Protein AF-A0A7V3AB41-F1 (afdb_monomer)

Sequence (306 aa):
MLAFPGGFGHQGVAGRGGEPAGDWHGGWRRILFPGSFVGEPMRPSAFIVREALRPELAELPGRLCEAGFDVRLVPHLYHLPEESALWGMLAALEGPAVFLLPLHPRPIEALLRRHQAWRPGRVALDLRAWDQPESLVAELRSRMAVPSGHGSVSVLEGAAGLRWYPVVDEERCTHCGSCHQFCLFGVYELDERKRVRIAHPDRCKPGCPACSRICPQGALMFPLYAKDAAIAGAPGQYPKPDAAARKMFYARTGLTCPACGQAGKPGARPGAPVCGECGRPRVAAAGGRDELDALLDGLEHLQEGR

Structure (mmCIF, N/CA/C/O backbone):
data_AF-A0A7V3AB41-F1
#
_entry.id   AF-A0A7V3AB41-F1
#
loop_
_atom_site.group_PDB
_atom_site.id
_atom_site.type_symbol
_atom_site.label_atom_id
_atom_site.label_alt_id
_atom_site.label_comp_id
_atom_site.label_asym_id
_atom_site.label_entity_id
_atom_site.label_seq_id
_atom_site.pdbx_PDB_ins_code
_atom_site.Cartn_x
_atom_site.Cartn_y
_atom_site.Cartn_z
_atom_site.occupancy
_atom_site.B_iso_or_equiv
_atom_site.auth_seq_id
_atom_site.auth_comp_id
_atom_site.auth_asym_id
_atom_site.auth_atom_id
_atom_site.pdbx_PDB_model_num
ATOM 1 N N . MET A 1 1 ? 31.252 -52.116 11.483 1.00 36.25 1 MET A N 1
ATOM 2 C CA . MET A 1 1 ? 30.958 -53.388 12.181 1.00 36.25 1 MET A CA 1
ATOM 3 C C . MET A 1 1 ? 29.689 -53.141 12.987 1.00 36.25 1 MET A C 1
ATOM 5 O O . MET A 1 1 ? 29.752 -52.343 13.905 1.00 36.25 1 MET A O 1
ATOM 9 N N . LEU A 1 2 ? 28.490 -53.441 12.466 1.00 31.88 2 LEU A N 1
ATOM 10 C CA . LEU A 1 2 ? 27.837 -54.773 12.424 1.00 31.88 2 LEU A CA 1
ATOM 11 C C . LEU A 1 2 ? 27.742 -55.353 13.857 1.00 31.88 2 LEU A C 1
ATOM 13 O O . LEU A 1 2 ? 28.775 -55.457 14.498 1.00 31.88 2 LEU A O 1
ATOM 17 N N . ALA A 1 3 ? 26.595 -55.736 14.429 1.00 32.34 3 ALA A N 1
ATOM 18 C CA . ALA A 1 3 ? 25.377 -56.266 13.822 1.00 32.34 3 ALA A CA 1
ATOM 19 C C . ALA A 1 3 ? 24.166 -56.257 14.797 1.00 32.34 3 ALA A C 1
ATOM 21 O O . ALA A 1 3 ? 24.338 -56.332 16.011 1.00 32.34 3 ALA A O 1
ATOM 22 N N . PHE A 1 4 ? 22.955 -56.234 14.224 1.00 36.12 4 PHE A N 1
ATOM 23 C CA . PHE A 1 4 ? 21.726 -56.867 14.748 1.00 36.12 4 PHE A CA 1
ATOM 24 C C . PHE A 1 4 ? 21.849 -58.405 14.655 1.00 36.12 4 PHE A C 1
ATOM 26 O O . PHE A 1 4 ? 22.632 -58.882 13.829 1.00 36.12 4 PHE A O 1
ATOM 33 N N . PRO A 1 5 ? 21.110 -59.202 15.452 1.00 51.06 5 PRO A N 1
ATOM 34 C CA . PRO A 1 5 ? 19.774 -59.718 15.058 1.00 51.06 5 PRO A CA 1
ATOM 35 C C . PRO A 1 5 ? 18.827 -59.813 16.284 1.00 51.06 5 PRO A C 1
ATOM 37 O O . PRO A 1 5 ? 19.244 -59.515 17.392 1.00 51.06 5 PRO A O 1
ATOM 40 N N . GLY A 1 6 ? 17.540 -60.164 16.259 1.00 31.89 6 GLY A N 1
ATOM 41 C CA . GLY A 1 6 ? 16.633 -60.854 15.336 1.00 31.89 6 GLY A CA 1
ATOM 42 C C . GLY A 1 6 ? 15.455 -61.373 16.196 1.00 31.89 6 GLY A C 1
ATOM 43 O O . GLY A 1 6 ? 15.651 -61.651 17.375 1.00 31.89 6 GLY A O 1
ATOM 44 N N . GLY A 1 7 ? 14.233 -61.412 15.652 1.00 32.25 7 GLY A N 1
ATOM 45 C CA . GLY A 1 7 ? 12.980 -61.613 16.405 1.00 32.25 7 GLY A CA 1
ATOM 46 C C . GLY A 1 7 ? 12.392 -63.039 16.462 1.00 32.25 7 GLY A C 1
ATOM 47 O O . GLY A 1 7 ? 13.117 -64.020 16.339 1.00 32.25 7 GLY A O 1
ATOM 48 N N . PHE A 1 8 ? 11.047 -63.067 16.568 1.00 34.31 8 PHE A N 1
ATOM 49 C CA . PHE A 1 8 ? 10.063 -64.183 16.637 1.00 34.31 8 PHE A CA 1
ATOM 50 C C . PHE A 1 8 ? 9.827 -64.820 18.027 1.00 34.31 8 PHE A C 1
ATOM 52 O O . PHE A 1 8 ? 10.769 -65.061 18.760 1.00 34.31 8 PHE A O 1
ATOM 59 N N . GLY A 1 9 ? 8.603 -65.153 18.471 1.00 31.52 9 GLY A N 1
ATOM 60 C CA . GLY A 1 9 ? 7.264 -65.056 17.877 1.00 31.52 9 GLY A CA 1
ATOM 61 C C . GLY A 1 9 ? 6.156 -65.602 18.814 1.00 31.52 9 GLY A C 1
ATOM 62 O O . GLY A 1 9 ? 6.446 -66.255 19.808 1.00 31.52 9 GLY A O 1
ATOM 63 N N . HIS A 1 10 ? 4.904 -65.296 18.443 1.00 32.00 10 HIS A N 1
ATOM 64 C CA . HIS A 1 10 ? 3.610 -65.976 18.678 1.00 32.00 10 HIS A CA 1
ATOM 65 C C . HIS A 1 10 ? 3.220 -66.585 20.041 1.00 32.00 10 HIS A C 1
ATOM 67 O O . HIS A 1 10 ? 3.750 -67.618 20.426 1.00 32.00 10 HIS A O 1
ATOM 73 N N . GLN A 1 11 ? 2.081 -66.120 20.586 1.00 35.81 11 GLN A N 1
ATOM 74 C CA . GLN A 1 11 ? 0.956 -66.986 20.992 1.00 35.81 11 GLN A CA 1
ATOM 75 C C . GLN A 1 11 ? -0.383 -66.294 20.680 1.00 35.81 11 GLN A C 1
ATOM 77 O O . GLN A 1 11 ? -0.533 -65.094 20.898 1.00 35.81 11 GLN A O 1
ATOM 82 N N . GLY A 1 12 ? -1.324 -67.050 20.110 1.00 30.84 12 GLY A N 1
ATOM 83 C CA . GLY A 1 12 ? -2.668 -66.599 19.740 1.00 30.84 12 GLY A CA 1
ATOM 84 C C . GLY A 1 12 ? -3.753 -67.107 20.686 1.00 30.84 12 GLY A C 1
ATOM 85 O O . GLY A 1 12 ? -3.505 -68.010 21.477 1.00 30.84 12 GLY A O 1
ATOM 86 N N . VAL A 1 13 ? -4.969 -66.569 20.544 1.00 39.00 13 VAL A N 1
ATOM 87 C CA . VAL A 1 13 ? -6.212 -67.166 21.058 1.00 39.00 13 VAL A CA 1
ATOM 88 C C . VAL A 1 13 ? -7.361 -66.858 20.081 1.00 39.00 13 VAL A C 1
ATOM 90 O O . VAL A 1 13 ? -7.615 -65.704 19.747 1.00 39.00 13 VAL A O 1
ATOM 93 N N . ALA A 1 14 ? -8.015 -67.924 19.607 1.00 33.31 14 ALA A N 1
ATOM 94 C CA . ALA A 1 14 ? -9.287 -67.962 18.871 1.00 33.31 14 ALA A CA 1
ATOM 95 C C . ALA A 1 14 ? -10.459 -67.519 19.780 1.00 33.31 14 ALA A C 1
ATOM 97 O O . ALA A 1 14 ? -10.368 -67.660 20.990 1.00 33.31 14 ALA A O 1
ATOM 98 N N . GLY A 1 15 ? -11.624 -67.033 19.357 1.00 30.92 15 GLY A N 1
ATOM 99 C CA . GLY A 1 15 ? -12.401 -67.128 18.126 1.00 30.92 15 GLY A CA 1
ATOM 100 C C . GLY A 1 15 ? -13.886 -66.888 18.488 1.00 30.92 15 GLY A C 1
ATOM 101 O O . GLY A 1 15 ? -14.204 -66.682 19.661 1.00 30.92 15 GLY A O 1
ATOM 102 N N . ARG A 1 16 ? -14.773 -67.045 17.489 1.00 34.22 16 ARG A N 1
ATOM 103 C CA . ARG A 1 16 ? -16.251 -66.855 17.461 1.00 34.22 16 ARG A CA 1
ATOM 104 C C . ARG A 1 16 ? -16.664 -65.401 17.173 1.00 34.22 16 ARG A C 1
ATOM 106 O O . ARG A 1 16 ? -16.266 -64.506 17.895 1.00 34.22 16 ARG A O 1
ATOM 113 N N . GLY A 1 17 ? -17.461 -65.073 16.162 1.00 29.12 17 GLY A N 1
ATOM 114 C CA . GLY A 1 17 ? -18.267 -65.859 15.229 1.00 29.12 17 GLY A CA 1
ATOM 115 C C . GLY A 1 17 ? -19.542 -65.063 14.917 1.00 29.12 17 GLY A C 1
ATOM 116 O O . GLY A 1 17 ? -20.155 -64.548 15.846 1.00 29.12 17 GLY A O 1
ATOM 117 N N . GLY A 1 18 ? -19.934 -64.992 13.641 1.00 30.06 18 GLY A N 1
ATOM 118 C CA . GLY A 1 18 ? -21.289 -64.615 13.219 1.00 30.06 18 GLY A CA 1
ATOM 119 C C . GLY A 1 18 ? -21.407 -63.307 12.432 1.00 30.06 18 GLY A C 1
ATOM 120 O O . GLY A 1 18 ? -21.621 -62.252 13.016 1.00 30.06 18 GLY A O 1
ATOM 121 N N . GLU A 1 19 ? -21.374 -63.401 11.102 1.00 36.88 19 GLU A N 1
ATOM 122 C CA . GLU A 1 19 ? -22.267 -62.586 10.264 1.00 36.88 19 GLU A CA 1
ATOM 123 C C . GLU A 1 19 ? -23.684 -63.177 10.355 1.00 36.88 19 GLU A C 1
ATOM 125 O O . GLU A 1 19 ? -23.840 -64.392 10.528 1.00 36.88 19 GLU A O 1
ATOM 130 N N . PRO A 1 20 ? -24.725 -62.341 10.221 1.00 41.56 20 PRO A N 1
ATOM 131 C CA . PRO A 1 20 ? -25.451 -62.442 8.961 1.00 41.56 20 PRO A CA 1
ATOM 132 C C . PRO A 1 20 ? -25.875 -61.095 8.359 1.00 41.56 20 PRO A C 1
ATOM 134 O O . PRO A 1 20 ? -25.997 -60.069 9.024 1.00 41.56 20 PRO A O 1
ATOM 137 N N . ALA A 1 21 ? -26.116 -61.178 7.054 1.00 38.31 21 ALA A N 1
ATOM 138 C CA . ALA A 1 21 ? -26.700 -60.186 6.168 1.00 38.31 21 ALA A CA 1
ATOM 139 C C . ALA A 1 21 ? -28.038 -59.602 6.664 1.00 38.31 21 ALA A C 1
ATOM 141 O O . ALA A 1 21 ? -28.826 -60.298 7.302 1.00 38.31 21 ALA A O 1
ATOM 142 N N . GLY A 1 22 ? -28.336 -58.357 6.270 1.00 31.78 22 GLY A N 1
ATOM 143 C CA . GLY A 1 22 ? -29.679 -57.787 6.403 1.00 31.78 22 GLY A CA 1
ATOM 144 C C . GLY A 1 22 ? -29.780 -56.291 6.093 1.00 31.78 22 GLY A C 1
ATOM 145 O O . GLY A 1 22 ? -29.322 -55.463 6.868 1.00 31.78 22 GLY A O 1
ATOM 146 N N . ASP A 1 23 ? -30.425 -55.992 4.965 1.00 30.94 23 ASP A N 1
ATOM 147 C CA . ASP A 1 23 ? -31.298 -54.843 4.686 1.00 30.94 23 ASP A CA 1
ATOM 148 C C . ASP A 1 23 ? -30.803 -53.395 4.857 1.00 30.94 23 ASP A C 1
ATOM 150 O O . ASP A 1 23 ? -30.891 -52.752 5.903 1.00 30.94 23 ASP A O 1
ATOM 154 N N . TRP A 1 24 ? -30.467 -52.809 3.705 1.00 36.72 24 TRP A N 1
ATOM 155 C CA . TRP A 1 24 ? -30.382 -51.369 3.469 1.00 36.72 24 TRP A CA 1
ATOM 156 C C . TRP A 1 24 ? -31.769 -50.726 3.355 1.00 36.72 24 TRP A C 1
ATOM 158 O O . TRP A 1 24 ? -32.158 -50.275 2.283 1.00 36.72 24 TRP A O 1
ATOM 168 N N . HIS A 1 25 ? -32.507 -50.618 4.458 1.00 39.47 25 HIS A N 1
ATOM 169 C CA . HIS A 1 25 ? -33.645 -49.698 4.550 1.00 39.47 25 HIS A CA 1
ATOM 170 C C . HIS A 1 25 ? -33.784 -49.166 5.981 1.00 39.47 25 HIS A C 1
ATOM 172 O O . HIS A 1 25 ? -34.283 -49.847 6.869 1.00 39.47 25 HIS A O 1
ATOM 178 N N . GLY A 1 26 ? -33.360 -47.923 6.225 1.00 30.81 26 GLY A N 1
ATOM 179 C CA . GLY A 1 26 ? -33.481 -47.321 7.553 1.00 30.81 26 GLY A CA 1
ATOM 180 C C . GLY A 1 26 ? -33.192 -45.827 7.555 1.00 30.81 26 GLY A C 1
ATOM 181 O O . GLY A 1 26 ? -32.098 -45.398 7.213 1.00 30.81 26 GLY A O 1
ATOM 182 N N . GLY A 1 27 ? -34.207 -45.045 7.919 1.00 31.38 27 GLY A N 1
ATOM 183 C CA . GLY A 1 27 ? -34.257 -43.590 7.866 1.00 31.38 27 GLY A CA 1
ATOM 184 C C . GLY A 1 27 ? -33.059 -42.845 8.457 1.00 31.38 27 GLY A C 1
ATOM 185 O O . GLY A 1 27 ? -32.485 -43.220 9.478 1.00 31.38 27 GLY A O 1
ATOM 186 N N . TRP A 1 28 ? -32.773 -41.701 7.838 1.00 34.47 28 TRP A N 1
ATOM 187 C CA . TRP A 1 28 ? -31.910 -40.648 8.357 1.00 34.47 28 TRP A CA 1
ATOM 188 C C . TRP A 1 28 ? -32.469 -40.131 9.690 1.00 34.47 28 TRP A C 1
ATOM 190 O O . TRP A 1 28 ? -33.200 -39.141 9.746 1.00 34.47 28 TRP A O 1
ATOM 200 N N . ARG A 1 29 ? -32.146 -40.807 10.797 1.00 32.81 29 ARG A N 1
ATOM 201 C CA . ARG A 1 29 ? -32.290 -40.222 12.128 1.00 32.81 29 ARG A CA 1
ATOM 202 C C . ARG A 1 29 ? -31.271 -39.099 12.223 1.00 32.81 29 ARG A C 1
ATOM 204 O O . ARG A 1 29 ? -30.068 -39.322 12.301 1.00 32.81 29 ARG A O 1
ATOM 211 N N . ARG A 1 30 ? -31.797 -37.880 12.178 1.00 36.88 30 ARG A N 1
ATOM 212 C CA . ARG A 1 30 ? -31.112 -36.628 12.480 1.00 36.88 30 ARG A CA 1
ATOM 213 C C . ARG A 1 30 ? -30.439 -36.788 13.846 1.00 36.88 30 ARG A C 1
ATOM 215 O O . ARG A 1 30 ? -31.112 -36.752 14.873 1.00 36.88 30 ARG A O 1
ATOM 222 N N . ILE A 1 31 ? -29.129 -37.019 13.851 1.00 38.22 31 ILE A N 1
ATOM 223 C CA . ILE A 1 31 ? -28.317 -36.907 15.060 1.00 38.22 31 ILE A CA 1
ATOM 224 C C . ILE A 1 31 ? -28.324 -35.416 15.400 1.00 38.22 31 ILE A C 1
ATOM 226 O O . ILE A 1 31 ? -27.607 -34.616 14.803 1.00 38.22 31 ILE A O 1
ATOM 230 N N . LEU A 1 32 ? -29.236 -35.028 16.288 1.00 37.00 32 LEU A N 1
ATOM 231 C CA . LEU A 1 32 ? -29.221 -33.727 16.935 1.00 37.00 32 LEU A CA 1
ATOM 232 C C . LEU A 1 32 ? -28.020 -33.730 17.880 1.00 37.00 32 LEU A C 1
ATOM 234 O O . LEU A 1 32 ? -28.098 -34.266 18.981 1.00 37.00 32 LEU A O 1
ATOM 238 N N . PHE A 1 33 ? -26.901 -33.167 17.429 1.00 36.31 33 PHE A N 1
ATOM 239 C CA . PHE A 1 33 ? -25.843 -32.738 18.335 1.00 36.31 33 PHE A CA 1
ATOM 240 C C . PHE A 1 33 ? -26.402 -31.597 19.200 1.00 36.31 33 PHE A C 1
ATOM 242 O O . PHE A 1 33 ? -26.815 -30.574 18.644 1.00 36.31 33 PHE A O 1
ATOM 249 N N . PRO A 1 34 ? -26.460 -31.739 20.535 1.00 39.00 34 PRO A N 1
ATOM 250 C CA . PRO A 1 34 ? -26.809 -30.633 21.404 1.00 39.00 34 PRO A CA 1
ATOM 251 C C . PRO A 1 34 ? -25.580 -29.729 21.542 1.00 39.00 34 PRO A C 1
ATOM 253 O O . PRO A 1 34 ? -24.502 -30.188 21.910 1.00 39.00 34 PRO A O 1
ATOM 256 N N . GLY A 1 35 ? -25.752 -28.440 21.250 1.00 37.25 35 GLY A N 1
ATOM 257 C CA . GLY A 1 35 ? -24.758 -27.411 21.554 1.00 37.25 35 GLY A CA 1
ATOM 258 C C . GLY A 1 35 ? -23.928 -26.953 20.361 1.00 37.25 35 GLY A C 1
ATOM 259 O O . GLY A 1 35 ? -22.711 -27.116 20.339 1.00 37.25 35 GLY A O 1
ATOM 260 N N . SER A 1 36 ? -24.557 -26.275 19.402 1.00 37.94 36 SER A N 1
ATOM 261 C CA . SER A 1 36 ? -23.862 -25.248 18.626 1.00 37.94 36 SER A CA 1
ATOM 262 C C . SER A 1 36 ? -23.481 -24.123 19.594 1.00 37.94 36 SER A C 1
ATOM 264 O O . SER A 1 36 ? -24.246 -23.187 19.818 1.00 37.94 36 SER A O 1
ATOM 266 N N . PHE A 1 37 ? -22.304 -24.235 20.211 1.00 39.34 37 PHE A N 1
ATOM 267 C CA . PHE A 1 37 ? -21.611 -23.096 20.802 1.00 39.34 37 PHE A CA 1
ATOM 268 C C . PHE A 1 37 ? -21.263 -22.165 19.637 1.00 39.34 37 PHE A C 1
ATOM 270 O O . PHE A 1 37 ? -20.206 -22.273 19.017 1.00 39.34 37 PHE A O 1
ATOM 277 N N . VAL A 1 38 ? -22.198 -21.293 19.264 1.00 53.62 38 VAL A N 1
ATOM 278 C CA . VAL A 1 38 ? -21.875 -2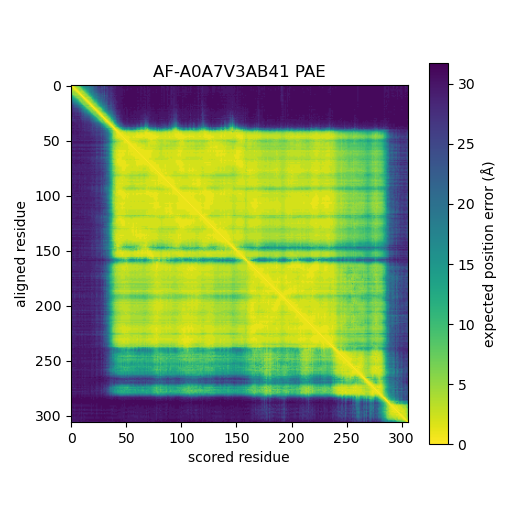0.132 18.440 1.00 53.62 38 VAL A CA 1
ATOM 279 C C . VAL A 1 38 ? -21.118 -19.209 19.386 1.00 53.62 38 VAL A C 1
ATOM 281 O O . VAL A 1 38 ? -21.724 -18.410 20.093 1.00 53.62 38 VAL A O 1
ATOM 284 N N . GLY A 1 39 ? -19.807 -19.431 19.520 1.00 59.31 39 GLY A N 1
ATOM 285 C CA . GLY A 1 39 ? -18.949 -18.533 20.285 1.00 59.31 39 GLY A CA 1
ATOM 286 C C . GLY A 1 39 ? -19.151 -17.112 19.768 1.00 59.31 39 GLY A C 1
ATOM 287 O O . GLY A 1 39 ? -19.266 -16.919 18.554 1.00 59.31 39 GLY A O 1
ATOM 288 N N . GLU A 1 40 ? -19.263 -16.137 20.673 1.00 63.69 40 GLU A N 1
ATOM 289 C CA . GLU A 1 40 ? -19.394 -14.739 20.267 1.00 63.69 40 GLU A CA 1
ATOM 290 C C . GLU A 1 40 ? -18.260 -14.373 19.298 1.00 63.69 40 GLU A C 1
ATOM 292 O O . GLU A 1 40 ? -17.114 -14.796 19.501 1.00 63.69 40 GLU A O 1
ATOM 297 N N . PRO A 1 41 ? -18.560 -13.625 18.220 1.00 75.38 41 PRO A N 1
ATOM 298 C CA . PRO A 1 41 ? -17.537 -13.223 17.274 1.00 75.38 41 PRO A CA 1
ATOM 299 C C . PRO A 1 41 ? -16.460 -12.429 18.011 1.00 75.38 41 PRO A C 1
ATOM 301 O O . PRO A 1 41 ? -16.753 -11.543 18.814 1.00 75.38 41 PRO A O 1
ATOM 304 N N . MET A 1 42 ? -15.204 -12.761 17.728 1.00 86.44 42 MET A N 1
ATOM 305 C CA . MET A 1 42 ? -14.060 -12.082 18.319 1.00 86.44 42 MET A CA 1
ATOM 306 C C . MET A 1 42 ? -14.142 -10.573 18.060 1.00 86.44 42 MET A C 1
ATOM 308 O O . MET A 1 42 ? -14.445 -10.141 16.945 1.00 86.44 42 MET A O 1
ATOM 312 N N . ARG A 1 43 ? -13.860 -9.775 19.095 1.00 91.94 43 ARG A N 1
ATOM 313 C CA . ARG A 1 43 ? -13.953 -8.316 19.024 1.00 91.94 43 ARG A CA 1
ATOM 314 C C . ARG A 1 43 ? -13.003 -7.762 17.947 1.00 91.94 43 ARG A C 1
ATOM 316 O O . ARG A 1 43 ? -11.807 -8.062 17.991 1.00 91.94 43 ARG A O 1
ATOM 323 N N . PRO A 1 44 ? -13.495 -6.965 16.982 1.00 95.50 44 PRO A N 1
ATOM 324 C CA . PRO A 1 44 ? -12.653 -6.410 15.936 1.00 95.50 44 PRO A CA 1
ATOM 325 C C . PRO A 1 44 ? -11.758 -5.292 16.474 1.00 95.50 44 PRO A C 1
ATOM 327 O O . PRO A 1 44 ? -12.165 -4.474 17.301 1.00 95.50 44 PRO A O 1
ATOM 330 N N . SER A 1 45 ? -10.536 -5.224 15.953 1.00 97.00 45 SER A N 1
ATOM 331 C CA . SER A 1 45 ? -9.580 -4.161 16.278 1.00 97.00 45 SER A CA 1
ATOM 332 C C . SER A 1 45 ? -9.624 -3.037 15.243 1.00 97.00 45 SER A C 1
ATOM 334 O O . SER A 1 45 ? -9.563 -3.308 14.047 1.00 97.00 45 SER A O 1
ATOM 336 N N . ALA A 1 46 ? -9.677 -1.776 15.673 1.00 97.88 46 ALA A N 1
ATOM 337 C CA . ALA A 1 46 ? -9.644 -0.617 14.782 1.00 97.88 46 ALA A CA 1
ATOM 338 C C . ALA A 1 46 ? -8.354 0.187 14.957 1.00 97.88 46 ALA A C 1
ATOM 340 O O . ALA A 1 46 ? -8.113 0.756 16.015 1.00 97.88 46 ALA A O 1
ATOM 341 N N . PHE A 1 47 ? -7.532 0.261 13.914 1.00 98.31 47 PHE A N 1
ATOM 342 C CA . PHE A 1 47 ? -6.290 1.030 13.901 1.00 98.31 47 PHE A CA 1
ATOM 343 C C . PHE A 1 47 ? -6.515 2.353 13.183 1.00 98.31 47 PHE A C 1
ATOM 345 O O . PHE A 1 47 ? -6.813 2.357 11.990 1.00 98.31 47 PHE A O 1
ATOM 352 N N . ILE A 1 48 ? -6.361 3.465 13.897 1.00 98.25 48 ILE A N 1
ATOM 353 C CA . ILE A 1 48 ? -6.594 4.813 13.368 1.00 98.25 48 ILE A CA 1
ATOM 354 C C . ILE A 1 48 ? -5.294 5.593 13.432 1.00 98.25 48 ILE A C 1
ATOM 356 O O . ILE A 1 48 ? -4.695 5.696 14.501 1.00 98.25 48 ILE A O 1
ATOM 360 N N . VAL A 1 49 ? -4.865 6.171 12.309 1.00 96.50 49 VAL A N 1
ATOM 361 C CA . VAL A 1 49 ? -3.714 7.081 12.322 1.00 96.50 49 VAL A CA 1
ATOM 362 C C . VAL A 1 49 ? -4.079 8.339 13.100 1.00 96.50 49 VAL A C 1
ATOM 364 O O . VAL A 1 49 ? -4.900 9.135 12.642 1.00 96.50 49 VAL A O 1
ATOM 367 N N . ARG A 1 50 ? -3.463 8.516 14.271 1.00 93.88 50 ARG A N 1
ATOM 368 C CA . ARG A 1 50 ? -3.777 9.596 15.216 1.00 93.88 50 ARG A CA 1
ATOM 369 C C . ARG A 1 50 ? -3.646 10.966 14.562 1.00 93.88 50 ARG A C 1
ATOM 371 O O . ARG A 1 50 ? -4.538 11.796 14.686 1.00 93.88 50 ARG A O 1
ATOM 378 N N . GLU A 1 51 ? -2.564 11.178 13.820 1.00 90.88 51 GLU A N 1
ATOM 379 C CA . GLU A 1 51 ? -2.249 12.460 13.183 1.00 90.88 51 GLU A CA 1
ATOM 380 C C . GLU A 1 51 ? -3.161 12.772 11.981 1.00 90.88 51 GLU A C 1
ATOM 382 O O . GLU A 1 51 ? -3.131 13.880 11.452 1.00 90.88 51 GLU A O 1
ATOM 387 N N . ALA A 1 52 ? -3.966 11.801 11.536 1.00 90.94 52 ALA A N 1
ATOM 388 C CA . ALA A 1 52 ? -4.896 11.943 10.420 1.00 90.94 52 ALA A CA 1
ATOM 389 C C . ALA A 1 52 ? -6.341 12.243 10.858 1.00 90.94 52 ALA A C 1
ATOM 391 O O . ALA A 1 52 ? -7.201 12.453 9.998 1.00 90.94 52 ALA A O 1
ATOM 392 N N . LEU A 1 53 ? -6.625 12.253 12.167 1.00 94.56 53 LEU A N 1
ATOM 393 C CA . LEU A 1 53 ? -7.941 12.599 12.702 1.00 94.56 53 LEU A CA 1
ATOM 394 C C . LEU A 1 53 ? -8.196 14.102 12.554 1.00 94.56 53 LEU A C 1
ATOM 396 O O . LEU A 1 53 ? -7.668 14.926 13.299 1.00 94.56 53 LEU A O 1
ATOM 400 N N . ARG A 1 54 ? -9.019 14.448 11.563 1.00 95.75 54 ARG A N 1
ATOM 401 C CA . ARG A 1 54 ? -9.514 15.812 11.346 1.00 95.75 54 ARG A CA 1
ATOM 402 C C . ARG A 1 54 ? -10.585 16.175 12.388 1.00 95.75 54 ARG A C 1
ATOM 404 O O . ARG A 1 54 ? -11.186 15.254 12.947 1.00 95.75 54 ARG A O 1
ATOM 411 N N . PRO A 1 55 ? -10.866 17.470 12.634 1.00 96.44 55 PRO A N 1
ATOM 412 C CA . PRO A 1 55 ? -11.861 17.898 13.622 1.00 96.44 55 PRO A CA 1
ATOM 413 C C . PRO A 1 55 ? -13.233 17.234 13.457 1.00 96.44 55 PRO A C 1
ATOM 415 O O . PRO A 1 55 ? -13.860 16.875 14.448 1.00 96.44 55 PRO A O 1
ATOM 418 N N . GLU A 1 56 ? -13.664 16.996 12.217 1.00 96.06 56 GLU A N 1
ATOM 419 C CA . GLU A 1 56 ? -14.958 16.376 11.905 1.00 96.06 56 GLU A CA 1
ATOM 420 C C . GLU A 1 56 ? -15.026 14.902 12.342 1.00 96.06 56 GLU A C 1
ATOM 422 O O . GLU A 1 56 ? -16.102 14.363 12.575 1.00 96.06 56 GLU A O 1
ATOM 427 N N . LEU A 1 57 ? -13.872 14.246 12.500 1.00 96.50 57 LEU A N 1
ATOM 428 C CA . LEU A 1 57 ? -13.754 12.856 12.939 1.00 96.50 57 LEU A CA 1
ATOM 429 C C . LEU A 1 57 ? -13.221 12.723 14.373 1.00 96.50 57 LEU A C 1
ATOM 431 O O . LEU A 1 57 ? -12.852 11.622 14.779 1.00 96.50 57 LEU A O 1
ATOM 435 N N . ALA A 1 58 ? -13.180 13.804 15.160 1.00 95.44 58 ALA A N 1
ATOM 436 C CA . ALA A 1 58 ? -12.614 13.783 16.512 1.00 95.44 58 ALA A CA 1
ATOM 437 C C . ALA A 1 58 ? -13.297 12.755 17.440 1.00 95.44 58 ALA A C 1
ATOM 439 O O . ALA A 1 58 ? -12.628 12.122 18.256 1.00 95.44 58 ALA A O 1
ATOM 440 N N . GLU A 1 59 ? -14.606 12.537 17.278 1.00 96.88 59 GLU A N 1
ATOM 441 C CA . GLU A 1 59 ? -15.379 11.566 18.068 1.00 96.88 59 GLU A CA 1
ATOM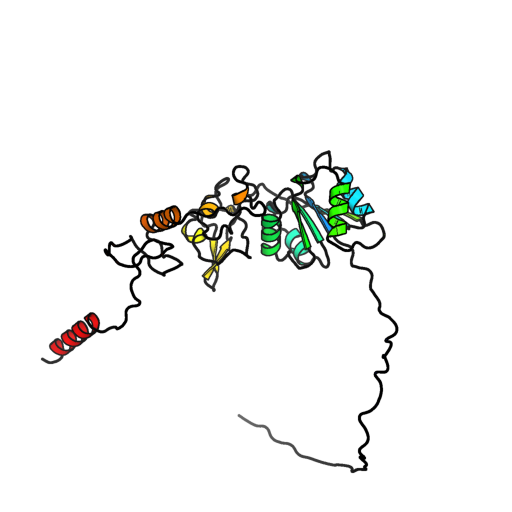 442 C C . GLU A 1 59 ? -15.258 10.117 17.567 1.00 96.88 59 GLU A C 1
ATOM 444 O O . GLU A 1 59 ? -15.686 9.189 18.256 1.00 96.88 59 GLU A O 1
ATOM 449 N N . LEU A 1 60 ? -14.659 9.884 16.392 1.00 97.94 60 LEU A N 1
ATOM 450 C CA . LEU A 1 60 ? -14.603 8.565 15.756 1.00 97.94 60 LEU A CA 1
ATOM 451 C C . LEU A 1 60 ? -14.042 7.452 16.666 1.00 97.94 60 LEU A C 1
ATOM 453 O O . LEU A 1 60 ? -14.647 6.377 16.697 1.00 97.94 60 LEU A O 1
ATOM 457 N N . PRO A 1 61 ? -12.948 7.653 17.434 1.00 98.06 61 PRO A N 1
ATOM 458 C CA . PRO A 1 61 ? -12.458 6.628 18.356 1.00 98.06 61 PRO A CA 1
ATOM 459 C C . PRO A 1 61 ? -13.495 6.241 19.420 1.00 98.06 61 PRO A C 1
ATOM 461 O O . PRO A 1 61 ? -13.663 5.059 19.713 1.00 98.06 61 PRO A O 1
ATOM 464 N N . GLY A 1 62 ? -14.221 7.223 19.963 1.00 97.50 62 GLY A N 1
ATOM 465 C CA . GLY A 1 62 ? -15.290 6.993 20.936 1.00 97.50 62 GLY A CA 1
ATOM 466 C C . GLY A 1 62 ? -16.460 6.235 20.315 1.00 97.50 62 GLY A C 1
ATOM 467 O O . GLY A 1 62 ? -16.869 5.202 20.840 1.00 97.50 62 GLY A O 1
ATOM 468 N N . ARG A 1 63 ? -16.919 6.667 19.135 1.00 97.19 63 ARG A N 1
ATOM 469 C CA . ARG A 1 63 ? -18.018 6.015 18.403 1.00 97.19 63 ARG A CA 1
ATOM 470 C C . ARG A 1 63 ? -17.706 4.570 18.027 1.00 97.19 63 ARG A C 1
ATOM 472 O O . ARG A 1 63 ? -18.579 3.712 18.116 1.00 97.19 63 ARG A O 1
ATOM 479 N N . LEU A 1 64 ? -16.469 4.271 17.632 1.00 97.12 64 LEU A N 1
ATOM 480 C CA . LEU A 1 64 ? -16.042 2.897 17.359 1.00 97.12 64 LEU A CA 1
ATOM 481 C C . LEU A 1 64 ? -15.956 2.059 18.639 1.00 97.12 64 LEU A C 1
ATOM 483 O O . LEU A 1 64 ? -16.381 0.906 18.635 1.00 97.12 64 LEU A O 1
ATOM 487 N N . CYS A 1 65 ? -15.473 2.632 19.740 1.00 97.00 65 CYS A N 1
ATOM 488 C CA . CYS A 1 65 ? -15.466 1.967 21.042 1.00 97.00 65 CYS A CA 1
ATOM 489 C C . CYS A 1 65 ? -16.891 1.611 21.506 1.00 97.00 65 CYS A C 1
ATOM 491 O O . CYS A 1 65 ? -17.159 0.450 21.821 1.00 97.00 65 CYS A O 1
ATOM 493 N N . GLU A 1 66 ? -17.824 2.569 21.454 1.00 96.12 66 GLU A N 1
ATOM 494 C CA . GLU A 1 66 ? -19.262 2.366 21.702 1.00 96.12 66 GLU A CA 1
ATOM 495 C C . GLU A 1 66 ? -19.866 1.328 20.758 1.00 96.12 66 GLU A C 1
ATOM 497 O O . GLU A 1 66 ? -20.730 0.538 21.142 1.00 96.12 66 GLU A O 1
ATOM 502 N N . ALA A 1 67 ? -19.383 1.295 19.516 1.00 94.81 67 ALA A N 1
ATOM 503 C CA . ALA A 1 67 ? -19.823 0.326 18.534 1.00 94.81 67 ALA A CA 1
ATOM 504 C C . ALA A 1 67 ? -19.270 -1.085 18.751 1.00 94.81 67 ALA A C 1
ATOM 506 O O . ALA A 1 67 ? -19.757 -1.992 18.075 1.00 94.81 67 ALA A O 1
ATOM 507 N N . GLY A 1 68 ? -18.316 -1.258 19.671 1.00 95.44 68 GLY A N 1
ATOM 508 C CA . GLY A 1 68 ? -17.751 -2.537 20.081 1.00 95.44 68 GLY A CA 1
ATOM 509 C C . GLY A 1 68 ? -16.356 -2.842 19.539 1.00 95.44 68 GLY A C 1
ATOM 510 O O . GLY A 1 68 ? -15.940 -3.995 19.607 1.00 95.44 68 GLY A O 1
ATOM 511 N N . PHE A 1 69 ? -15.610 -1.862 19.031 1.00 96.75 69 PHE A N 1
ATOM 512 C CA . PHE A 1 69 ? -14.245 -2.057 18.526 1.00 96.75 69 PHE A CA 1
ATOM 513 C C . PHE A 1 69 ? -13.180 -1.801 19.595 1.00 96.75 69 PHE A C 1
ATOM 515 O O . PHE A 1 69 ? -13.281 -0.844 20.360 1.00 96.75 69 PHE A O 1
ATOM 522 N N . ASP A 1 70 ? -12.100 -2.583 19.571 1.00 97.12 70 ASP A N 1
ATOM 523 C CA . ASP A 1 70 ? -10.863 -2.232 20.278 1.00 97.12 70 ASP A CA 1
ATOM 524 C C . ASP A 1 70 ? -10.038 -1.262 19.433 1.00 97.12 70 ASP A C 1
ATOM 526 O O . ASP A 1 70 ? -9.332 -1.649 18.493 1.00 97.12 70 ASP A O 1
ATOM 530 N N . VAL A 1 71 ? -10.147 0.020 19.763 1.00 98.12 71 VAL A N 1
ATOM 531 C CA . VAL A 1 71 ? -9.530 1.126 19.041 1.00 98.12 71 VAL A CA 1
ATOM 532 C C . VAL A 1 71 ? -8.092 1.342 19.503 1.00 98.12 71 VAL A C 1
ATOM 534 O O . VAL A 1 71 ? -7.783 1.464 20.690 1.00 98.12 71 VAL A O 1
ATOM 537 N N . ARG A 1 72 ? -7.191 1.425 18.530 1.00 98.12 72 ARG A N 1
ATOM 538 C CA . ARG A 1 72 ? -5.767 1.694 18.694 1.00 98.12 72 ARG A CA 1
ATOM 539 C C . ARG A 1 72 ? -5.410 2.903 17.845 1.00 98.12 72 ARG A C 1
ATOM 541 O O . ARG A 1 72 ? -5.414 2.834 16.616 1.00 98.12 72 ARG A O 1
ATOM 548 N N . LEU A 1 73 ? -5.107 4.012 18.505 1.00 97.94 73 LEU A N 1
ATOM 549 C CA . LEU A 1 73 ? -4.528 5.177 17.853 1.00 97.94 73 LEU A CA 1
ATOM 550 C C . LEU A 1 73 ? -3.054 4.879 17.586 1.00 97.94 73 LEU A C 1
ATOM 552 O O . LEU A 1 73 ? -2.305 4.602 18.519 1.00 97.94 73 LEU A O 1
ATOM 556 N N . VAL A 1 74 ? -2.657 4.889 16.319 1.00 96.81 74 VAL A N 1
ATOM 557 C CA . VAL A 1 74 ? -1.311 4.519 15.867 1.00 96.81 74 VAL A CA 1
ATOM 558 C C . VAL A 1 74 ? -0.630 5.689 15.164 1.00 96.81 74 VAL A C 1
ATOM 560 O O . VAL A 1 74 ? -1.325 6.539 14.601 1.00 96.81 74 VAL A O 1
ATOM 563 N N . PRO A 1 75 ? 0.713 5.727 15.123 1.00 95.56 75 PRO A N 1
ATOM 564 C CA . PRO A 1 75 ? 1.423 6.583 14.187 1.00 95.56 75 PRO A CA 1
ATOM 565 C C . PRO A 1 75 ? 1.096 6.189 12.743 1.00 95.56 75 PRO A C 1
ATOM 567 O O . PRO A 1 75 ? 0.629 5.084 12.447 1.00 95.56 75 PRO A O 1
ATOM 570 N N . HIS A 1 76 ? 1.409 7.078 11.807 1.00 95.19 76 HIS A N 1
ATOM 571 C CA . HIS A 1 76 ? 1.230 6.808 10.386 1.00 95.19 76 HIS A CA 1
ATOM 572 C C . HIS A 1 76 ? 2.055 5.590 9.921 1.00 95.19 76 HIS A C 1
ATOM 574 O O . HIS A 1 76 ? 3.267 5.688 9.729 1.00 95.19 76 HIS A O 1
ATOM 580 N N . LEU A 1 77 ? 1.402 4.447 9.664 1.00 95.56 77 LEU A N 1
ATOM 581 C CA . LEU A 1 77 ? 2.097 3.169 9.428 1.00 95.56 77 LEU A CA 1
ATOM 582 C C . LEU A 1 77 ? 3.087 3.206 8.254 1.00 95.56 77 LEU A C 1
ATOM 584 O O . LEU A 1 77 ? 4.158 2.621 8.336 1.00 95.56 77 LEU A O 1
ATOM 588 N N . TYR A 1 78 ? 2.788 3.937 7.175 1.00 95.94 78 TYR A N 1
ATOM 589 C CA . TYR A 1 78 ? 3.716 4.077 6.037 1.00 95.94 78 TYR A CA 1
ATOM 590 C C . TYR A 1 78 ? 5.054 4.731 6.426 1.00 95.94 78 TYR A C 1
ATOM 592 O O . TYR A 1 78 ? 6.057 4.539 5.748 1.00 95.94 78 TYR A O 1
ATOM 600 N N . HIS A 1 79 ? 5.098 5.486 7.520 1.00 95.25 79 HIS A N 1
ATOM 601 C CA . HIS A 1 79 ? 6.293 6.168 8.008 1.00 95.25 79 HIS A CA 1
ATOM 602 C C . HIS A 1 79 ? 7.062 5.374 9.068 1.00 95.25 79 HIS A C 1
ATOM 604 O O . HIS A 1 79 ? 8.153 5.787 9.462 1.00 95.25 79 HIS A O 1
ATOM 610 N N . LEU A 1 80 ? 6.542 4.223 9.503 1.00 94.19 80 LEU A N 1
ATOM 611 C CA . LEU A 1 80 ? 7.245 3.365 10.450 1.00 94.19 80 LEU A CA 1
ATOM 612 C C . LEU A 1 80 ? 8.497 2.756 9.812 1.00 94.19 80 LEU A C 1
ATOM 614 O O . LEU A 1 80 ? 8.413 2.323 8.662 1.00 94.19 80 LEU A O 1
ATOM 618 N N . PRO A 1 81 ? 9.635 2.689 10.526 1.00 92.56 81 PRO A N 1
ATOM 619 C CA . PRO A 1 81 ? 10.815 1.956 10.070 1.00 92.56 81 PRO A CA 1
ATOM 620 C C . PRO A 1 81 ? 10.526 0.451 9.968 1.00 92.56 81 PRO A C 1
ATOM 622 O O . PRO A 1 81 ? 9.589 -0.051 10.594 1.00 92.56 81 PRO A O 1
ATOM 625 N N . GLU A 1 82 ? 11.323 -0.271 9.179 1.00 90.69 82 GLU A N 1
ATOM 626 C CA . GLU A 1 82 ? 11.154 -1.720 8.962 1.00 90.69 82 GLU A CA 1
ATOM 627 C C . GLU A 1 82 ? 11.321 -2.510 10.275 1.00 90.69 82 GLU A C 1
ATOM 629 O O . GLU A 1 82 ? 10.642 -3.508 10.498 1.00 90.69 82 GLU A O 1
ATOM 634 N N . GLU A 1 83 ? 12.155 -2.008 11.186 1.00 91.00 83 GLU A N 1
ATOM 635 C CA . GLU A 1 83 ? 12.496 -2.611 12.478 1.00 91.00 83 GLU A CA 1
ATOM 636 C C . GLU A 1 83 ? 11.502 -2.253 13.596 1.00 91.00 83 GLU A C 1
ATOM 638 O O . GLU A 1 83 ? 11.697 -2.628 14.754 1.00 91.00 83 GLU A O 1
ATOM 643 N N . SER A 1 84 ? 10.440 -1.498 13.290 1.00 93.00 84 SER A N 1
ATOM 644 C CA . SER A 1 84 ? 9.456 -1.096 14.296 1.00 93.00 84 SER A CA 1
ATOM 645 C C . SER A 1 84 ? 8.786 -2.313 14.943 1.00 93.00 84 SER A C 1
ATOM 647 O O . SER A 1 84 ? 8.184 -3.144 14.261 1.00 93.00 84 SER A O 1
ATOM 649 N N . ALA A 1 85 ? 8.784 -2.366 16.280 1.00 93.88 85 ALA A N 1
ATOM 650 C CA . ALA A 1 85 ? 8.082 -3.399 17.047 1.00 93.88 85 ALA A CA 1
ATOM 651 C C . ALA A 1 85 ? 6.565 -3.441 16.762 1.00 93.88 85 ALA A C 1
ATOM 653 O O . ALA A 1 85 ? 5.933 -4.488 16.927 1.00 93.88 85 ALA A O 1
ATOM 654 N N . LEU A 1 86 ? 5.984 -2.333 16.281 1.00 94.75 86 LEU A N 1
ATOM 655 C CA . LEU A 1 86 ? 4.582 -2.287 15.864 1.00 94.75 86 LEU A CA 1
ATOM 656 C C . LEU A 1 86 ? 4.290 -3.267 14.725 1.00 94.75 86 LEU A C 1
ATOM 658 O O . LEU A 1 86 ? 3.216 -3.862 14.713 1.00 94.75 86 LEU A O 1
ATOM 662 N N . TRP A 1 87 ? 5.236 -3.515 13.812 1.00 95.62 87 TRP A N 1
ATOM 663 C CA . TRP A 1 87 ? 5.032 -4.505 12.753 1.00 95.62 87 TRP A CA 1
ATOM 664 C C . TRP A 1 87 ? 4.877 -5.919 13.306 1.00 95.62 87 TRP A C 1
ATOM 666 O O . TRP A 1 87 ? 3.967 -6.633 12.889 1.00 95.62 87 TRP A O 1
ATOM 676 N N . GLY A 1 88 ? 5.691 -6.293 14.298 1.00 95.56 88 GLY A N 1
ATOM 677 C CA . GLY A 1 88 ? 5.568 -7.581 14.986 1.00 95.56 88 GLY A CA 1
ATOM 678 C C . GLY A 1 88 ? 4.214 -7.740 15.681 1.00 95.56 88 GLY A C 1
ATOM 679 O O . GLY A 1 88 ? 3.559 -8.771 15.531 1.00 95.56 88 GLY A O 1
ATOM 680 N N . MET A 1 89 ? 3.743 -6.691 16.362 1.00 94.94 89 MET A N 1
ATOM 681 C CA . MET A 1 89 ? 2.416 -6.674 16.987 1.00 94.94 89 MET A CA 1
ATOM 682 C C . MET A 1 89 ? 1.288 -6.840 15.955 1.00 94.94 89 MET A C 1
ATOM 684 O O . MET A 1 89 ? 0.392 -7.661 16.141 1.00 94.94 89 MET A O 1
ATOM 688 N N . LEU A 1 90 ? 1.328 -6.089 14.850 1.00 96.19 90 LEU A N 1
ATOM 689 C CA . LEU A 1 90 ? 0.303 -6.145 13.800 1.00 96.19 90 LEU A CA 1
ATOM 690 C C . LEU A 1 90 ? 0.285 -7.492 13.055 1.00 96.19 90 LEU A C 1
ATOM 692 O O . LEU A 1 90 ? -0.786 -7.960 12.641 1.00 96.19 90 LEU A O 1
ATOM 696 N N . ALA A 1 91 ? 1.453 -8.116 12.886 1.00 96.50 91 ALA A N 1
ATOM 697 C CA . ALA A 1 91 ? 1.597 -9.443 12.291 1.00 96.50 91 ALA A CA 1
ATOM 698 C C . ALA A 1 91 ? 1.058 -10.555 13.207 1.00 96.50 91 ALA A C 1
ATOM 700 O O . ALA A 1 91 ? 0.455 -11.512 12.710 1.00 96.50 91 ALA A O 1
ATOM 701 N N . ALA A 1 92 ? 1.234 -10.403 14.525 1.00 95.50 92 ALA A N 1
ATOM 702 C CA . ALA A 1 92 ? 0.743 -11.322 15.552 1.00 95.50 92 ALA A CA 1
ATOM 703 C C . ALA A 1 92 ? -0.742 -11.126 15.906 1.00 95.50 92 ALA A C 1
ATOM 705 O O . ALA A 1 92 ? -1.325 -11.988 16.553 1.00 95.50 92 ALA A O 1
ATOM 706 N N . LEU A 1 93 ? -1.359 -10.015 15.487 1.00 94.06 93 LEU A N 1
ATOM 707 C CA . LEU A 1 93 ? -2.766 -9.734 15.764 1.00 94.06 93 LEU A CA 1
ATOM 708 C C . LEU A 1 93 ? -3.680 -10.856 15.245 1.00 94.06 93 LEU A C 1
ATOM 710 O O . LEU A 1 93 ? -3.656 -11.205 14.060 1.00 94.06 93 LEU A O 1
ATOM 714 N N . GLU A 1 94 ? -4.543 -11.361 16.115 1.00 90.81 94 GLU A N 1
ATOM 715 C CA . GLU A 1 94 ? -5.581 -12.324 15.759 1.00 90.81 94 GLU A CA 1
ATOM 716 C C . GLU A 1 94 ? -6.916 -11.623 15.473 1.00 90.81 94 GLU A C 1
ATOM 718 O O . GLU A 1 94 ? -7.148 -10.490 15.896 1.00 90.81 94 GLU A O 1
ATOM 723 N N . GLY A 1 95 ? -7.799 -12.306 14.745 1.00 90.75 95 GLY A N 1
ATOM 724 C CA . GLY A 1 95 ? -9.163 -11.851 14.482 1.00 90.75 95 GLY A CA 1
ATOM 725 C C . GLY A 1 95 ? -9.323 -10.712 13.464 1.00 90.75 95 GLY A C 1
ATOM 726 O O . GLY A 1 95 ? -8.373 -10.337 12.762 1.00 90.75 95 GLY A O 1
ATOM 727 N N . PRO A 1 96 ? -10.563 -10.200 13.328 1.00 95.06 96 PRO A N 1
ATOM 728 C CA . PRO A 1 96 ? -10.898 -9.146 12.380 1.00 95.06 96 PRO A CA 1
ATOM 729 C C . PRO A 1 96 ? -10.255 -7.812 12.764 1.00 95.06 96 PRO A C 1
ATOM 731 O O . PRO A 1 96 ? -10.156 -7.457 13.941 1.00 95.06 96 PRO A O 1
ATOM 734 N N . ALA A 1 97 ? -9.850 -7.038 11.760 1.00 97.31 97 ALA A N 1
ATOM 735 C CA . ALA A 1 97 ? -9.273 -5.722 11.994 1.00 97.31 97 ALA A CA 1
ATOM 736 C C . ALA A 1 97 ? -9.613 -4.734 10.882 1.00 97.31 97 ALA A C 1
ATOM 738 O O . ALA A 1 97 ? -9.688 -5.104 9.712 1.00 97.31 97 ALA A O 1
ATOM 739 N N . VAL A 1 98 ? -9.749 -3.462 11.238 1.00 98.06 98 VAL A N 1
ATOM 740 C CA . VAL A 1 98 ? -9.857 -2.349 10.296 1.00 98.06 98 VAL A CA 1
ATOM 741 C C . VAL A 1 98 ? -8.649 -1.429 10.427 1.00 98.06 98 VAL A C 1
ATOM 743 O O . VAL A 1 98 ? -8.233 -1.082 11.529 1.00 98.06 98 VAL A O 1
ATOM 746 N N . PHE A 1 99 ? -8.106 -1.014 9.287 1.00 98.38 99 PHE A N 1
ATOM 747 C CA . PHE A 1 99 ? -7.014 -0.056 9.176 1.00 98.38 99 PHE A CA 1
ATOM 748 C C . PHE A 1 99 ? -7.520 1.222 8.506 1.00 98.38 99 PHE A C 1
ATOM 750 O O . PHE A 1 99 ? -7.885 1.217 7.328 1.00 98.38 99 PHE A O 1
ATOM 757 N N . LEU A 1 100 ? -7.543 2.305 9.279 1.00 98.31 100 LEU A N 1
ATOM 758 C CA . LEU A 1 100 ? -8.011 3.635 8.902 1.00 98.31 100 LEU A CA 1
ATOM 759 C C . LEU A 1 100 ? -6.801 4.566 8.757 1.00 98.31 100 LEU A C 1
ATOM 761 O O . LEU A 1 100 ? -6.329 5.170 9.724 1.00 98.31 100 LEU A O 1
ATOM 765 N N . LEU A 1 101 ? -6.263 4.638 7.539 1.00 97.88 101 LEU A N 1
ATOM 766 C CA . LEU A 1 101 ? -5.101 5.465 7.193 1.00 97.88 101 LEU A CA 1
ATOM 767 C C . LEU A 1 101 ? -5.525 6.543 6.186 1.00 97.88 101 LEU A C 1
ATOM 769 O O . LEU A 1 101 ? -6.443 6.311 5.399 1.00 97.88 101 LEU A O 1
ATOM 773 N N . PRO A 1 102 ? -4.838 7.697 6.122 1.00 96.94 102 PRO A N 1
ATOM 774 C CA . PRO A 1 102 ? -5.100 8.725 5.113 1.00 96.94 102 PRO A CA 1
ATOM 775 C C . PRO A 1 102 ? -4.482 8.365 3.745 1.00 96.94 102 PRO A C 1
ATOM 777 O O . PRO A 1 102 ? -3.841 9.192 3.095 1.00 96.94 102 PRO A O 1
ATOM 780 N N . LEU A 1 103 ? -4.645 7.112 3.320 1.00 97.88 103 LEU A N 1
ATOM 781 C CA . LEU A 1 103 ? -4.127 6.525 2.086 1.00 97.88 103 LEU A CA 1
ATOM 782 C C . LEU A 1 103 ? -5.253 5.760 1.383 1.00 97.88 103 LEU A C 1
ATOM 784 O O . LEU A 1 103 ? -6.205 5.327 2.020 1.00 97.88 103 LEU A O 1
ATOM 788 N N . HIS A 1 104 ? -5.130 5.521 0.079 1.00 97.88 104 HIS A N 1
ATOM 789 C CA . HIS A 1 104 ? -6.078 4.642 -0.610 1.00 97.88 104 HIS A CA 1
ATOM 790 C C . HIS A 1 104 ? -6.007 3.193 -0.074 1.00 97.88 104 HIS A C 1
ATOM 792 O O . HIS A 1 104 ? -4.959 2.789 0.427 1.00 97.88 104 HIS A O 1
ATOM 798 N N . PRO A 1 105 ? -7.060 2.363 -0.212 1.00 97.25 105 PRO A N 1
ATOM 799 C CA . PRO A 1 105 ? -7.057 0.998 0.331 1.00 97.25 105 PRO A CA 1
ATOM 800 C C . PRO A 1 105 ? -5.907 0.123 -0.189 1.00 97.25 105 PRO A C 1
ATOM 802 O O . PRO A 1 105 ? -5.178 -0.473 0.595 1.00 97.25 105 PRO A O 1
ATOM 805 N N . ARG A 1 106 ? -5.646 0.134 -1.503 1.00 96.38 106 ARG A N 1
ATOM 806 C CA . ARG A 1 106 ? -4.587 -0.680 -2.131 1.00 96.38 106 ARG A CA 1
ATOM 807 C C . ARG A 1 106 ? -3.196 -0.489 -1.511 1.00 96.38 106 ARG A C 1
ATOM 809 O O . ARG A 1 106 ? -2.560 -1.490 -1.188 1.00 96.38 106 ARG A O 1
ATOM 816 N N . PRO A 1 107 ? -2.675 0.741 -1.331 1.00 97.88 107 PRO A N 1
ATOM 817 C CA . PRO A 1 107 ? -1.387 0.918 -0.671 1.00 97.88 107 PRO A CA 1
ATOM 818 C C . PRO A 1 107 ? -1.392 0.536 0.814 1.00 97.88 107 PRO A C 1
ATOM 820 O O . PRO A 1 107 ? -0.352 0.096 1.299 1.00 97.88 107 PRO A O 1
ATOM 823 N N . ILE A 1 108 ? -2.521 0.656 1.526 1.00 98.31 108 ILE A N 1
ATOM 824 C CA . ILE A 1 108 ? -2.643 0.167 2.913 1.00 98.31 108 ILE A CA 1
ATOM 825 C C . ILE A 1 108 ? -2.480 -1.355 2.935 1.00 98.31 108 ILE A C 1
ATOM 827 O O . ILE A 1 108 ? -1.666 -1.882 3.688 1.00 98.31 108 ILE A O 1
ATOM 831 N N . GLU A 1 109 ? -3.206 -2.059 2.068 1.00 97.50 109 GLU A N 1
ATOM 832 C CA . GLU A 1 109 ? -3.132 -3.516 1.945 1.00 97.50 109 GLU A CA 1
ATOM 833 C C . GLU A 1 109 ? -1.734 -3.982 1.544 1.00 97.50 109 GLU A C 1
ATOM 835 O O . GLU A 1 109 ? -1.180 -4.882 2.170 1.00 97.50 109 GLU A O 1
ATOM 840 N N . ALA A 1 110 ? -1.131 -3.340 0.540 1.00 97.06 110 ALA A N 1
ATOM 841 C CA . ALA A 1 110 ? 0.230 -3.622 0.091 1.00 97.06 110 ALA A CA 1
ATOM 842 C C . ALA A 1 110 ? 1.257 -3.471 1.224 1.00 97.06 110 ALA A C 1
ATOM 844 O O . ALA A 1 110 ? 2.114 -4.338 1.412 1.00 97.06 110 ALA A O 1
ATOM 845 N N . LEU A 1 111 ? 1.146 -2.392 2.005 1.00 97.06 111 LEU A N 1
ATOM 846 C CA . LEU A 1 111 ? 1.995 -2.152 3.167 1.00 97.06 111 LEU A CA 1
ATOM 847 C C . LEU A 1 111 ? 1.807 -3.255 4.216 1.00 97.06 111 LEU A C 1
ATOM 849 O O . LEU A 1 111 ? 2.773 -3.873 4.648 1.00 97.06 111 LEU A O 1
ATOM 853 N N . LEU A 1 112 ? 0.565 -3.568 4.582 1.00 97.56 112 LEU A N 1
ATOM 854 C CA . LEU A 1 112 ? 0.277 -4.611 5.567 1.00 97.56 112 LEU A CA 1
ATOM 855 C C . LEU A 1 112 ? 0.734 -5.997 5.090 1.00 97.56 112 LEU A C 1
ATOM 857 O O . LEU A 1 112 ? 1.284 -6.760 5.881 1.00 97.56 112 LEU A O 1
ATOM 861 N N . ARG A 1 113 ? 0.579 -6.323 3.800 1.00 96.38 113 ARG A N 1
ATOM 862 C CA . ARG A 1 113 ? 1.070 -7.577 3.200 1.00 96.38 113 ARG A CA 1
ATOM 863 C C . ARG A 1 113 ? 2.592 -7.689 3.290 1.00 96.38 113 ARG A C 1
ATOM 865 O O . ARG A 1 113 ? 3.079 -8.746 3.689 1.00 96.38 113 ARG A O 1
ATOM 872 N N . ARG A 1 114 ? 3.331 -6.611 2.991 1.00 94.25 114 ARG A N 1
ATOM 873 C CA . ARG A 1 114 ? 4.803 -6.556 3.119 1.00 94.25 114 ARG A CA 1
ATOM 874 C C . ARG A 1 114 ? 5.267 -6.962 4.520 1.00 94.25 114 ARG A C 1
ATOM 876 O O . ARG A 1 114 ? 6.248 -7.688 4.643 1.00 94.25 114 ARG A O 1
ATOM 883 N N . HIS A 1 115 ? 4.533 -6.540 5.547 1.00 95.88 115 HIS A N 1
ATOM 884 C CA . HIS A 1 115 ? 4.846 -6.804 6.953 1.00 95.88 115 HIS A CA 1
ATOM 885 C C . HIS A 1 115 ? 4.060 -7.980 7.556 1.00 95.88 115 HIS A C 1
ATOM 887 O O . HIS A 1 115 ? 3.970 -8.093 8.773 1.00 95.88 115 HIS A O 1
ATOM 893 N N . GLN A 1 116 ? 3.473 -8.859 6.729 1.00 95.75 116 GLN A N 1
ATOM 894 C CA . GLN A 1 116 ? 2.729 -10.053 7.177 1.00 95.75 116 GLN A CA 1
ATOM 895 C C . GLN A 1 116 ? 1.528 -9.742 8.100 1.00 95.75 116 GLN A C 1
ATOM 897 O O . GLN A 1 116 ? 1.019 -10.600 8.822 1.00 95.75 116 GLN A O 1
ATOM 902 N N . ALA A 1 117 ? 1.030 -8.510 8.027 1.00 96.31 117 ALA A N 1
ATOM 903 C CA . ALA A 1 117 ? -0.086 -7.968 8.793 1.00 96.31 117 ALA A CA 1
ATOM 904 C C . ALA A 1 117 ? -1.385 -7.877 7.965 1.00 96.31 117 ALA A C 1
ATOM 906 O O . ALA A 1 117 ? -2.320 -7.171 8.339 1.00 96.31 117 ALA A O 1
ATOM 907 N N . TRP A 1 118 ? -1.487 -8.574 6.834 1.00 96.50 118 TRP A N 1
ATOM 908 C CA . TRP A 1 118 ? -2.727 -8.655 6.059 1.00 96.50 118 TRP A CA 1
ATOM 909 C C . TRP A 1 118 ? -3.227 -10.096 5.974 1.00 96.50 118 TRP A C 1
ATOM 911 O O . TRP A 1 118 ? -2.466 -10.997 5.625 1.00 96.50 118 TRP A O 1
ATOM 921 N N . ARG A 1 119 ? -4.503 -10.316 6.310 1.00 92.56 119 ARG A N 1
ATOM 922 C CA . ARG A 1 119 ? -5.156 -11.632 6.415 1.00 92.56 119 ARG A CA 1
ATOM 923 C C . ARG A 1 119 ? -6.650 -11.509 6.069 1.00 92.56 119 ARG A C 1
ATOM 925 O O . ARG A 1 119 ? -7.181 -10.400 6.166 1.00 92.56 119 ARG A O 1
ATOM 932 N N . PRO A 1 120 ? -7.341 -12.606 5.700 1.00 91.69 120 PRO A N 1
ATOM 933 C CA . PRO A 1 120 ? -8.794 -12.595 5.522 1.00 91.69 120 PRO A CA 1
ATOM 934 C C . PRO A 1 120 ? -9.521 -12.033 6.752 1.00 91.69 120 PRO A C 1
ATOM 936 O O . PRO A 1 120 ? -9.103 -12.274 7.882 1.00 91.69 120 PRO A O 1
ATOM 939 N N . GLY A 1 121 ? -10.592 -11.268 6.529 1.00 92.25 121 GLY A N 1
ATOM 940 C CA . GLY A 1 121 ? -11.333 -10.583 7.597 1.00 92.25 121 GLY A CA 1
ATOM 941 C C . GLY A 1 121 ? -10.730 -9.244 8.043 1.00 92.25 121 GLY A C 1
ATOM 942 O O . GLY A 1 121 ? -11.285 -8.599 8.932 1.00 92.25 121 GLY A O 1
ATOM 943 N N . ARG A 1 122 ? -9.620 -8.801 7.434 1.00 96.31 122 ARG A N 1
ATOM 944 C CA . ARG A 1 122 ? -9.089 -7.443 7.609 1.00 96.31 122 ARG A CA 1
ATOM 945 C C . ARG A 1 122 ? -9.627 -6.503 6.529 1.00 96.31 122 ARG A C 1
ATOM 947 O O . ARG A 1 122 ? -9.838 -6.913 5.391 1.00 96.31 122 ARG A O 1
ATOM 954 N N . VAL A 1 123 ? -9.848 -5.244 6.895 1.00 97.19 123 VAL A N 1
ATOM 955 C CA . VAL A 1 123 ? -10.401 -4.197 6.027 1.00 97.19 123 VAL A CA 1
ATOM 956 C C . VAL A 1 123 ? -9.476 -2.983 6.043 1.00 97.19 123 VAL A C 1
ATOM 958 O O . VAL A 1 123 ? -9.028 -2.553 7.102 1.00 97.19 123 VAL A O 1
ATOM 961 N N . ALA A 1 124 ? -9.207 -2.407 4.874 1.00 97.69 124 ALA A N 1
ATOM 962 C CA . ALA A 1 124 ? -8.487 -1.148 4.730 1.00 97.69 124 ALA A CA 1
ATOM 963 C C . ALA A 1 124 ? -9.435 -0.082 4.174 1.00 97.69 124 ALA A C 1
ATOM 965 O O . ALA A 1 124 ? -10.082 -0.311 3.151 1.00 97.69 124 ALA A O 1
ATOM 966 N N . LEU A 1 125 ? -9.511 1.081 4.824 1.00 97.69 125 LEU A N 1
ATOM 967 C CA . LEU A 1 125 ? -10.282 2.222 4.330 1.00 97.69 125 LEU A CA 1
ATOM 968 C C . LEU A 1 125 ? -9.427 3.485 4.299 1.00 97.69 125 LEU A C 1
ATOM 970 O O . LEU A 1 125 ? -8.588 3.721 5.168 1.00 97.69 125 LEU A O 1
ATOM 974 N N . ASP A 1 126 ? -9.706 4.310 3.294 1.00 97.50 126 ASP A N 1
ATOM 975 C CA . ASP A 1 126 ? -9.154 5.651 3.172 1.00 97.50 126 ASP A CA 1
ATOM 976 C C . ASP A 1 126 ? -9.904 6.598 4.104 1.00 97.50 126 ASP A C 1
ATOM 978 O O . ASP A 1 126 ? -11.045 6.969 3.829 1.00 97.50 126 ASP A O 1
ATOM 982 N N . LEU A 1 127 ? -9.267 6.999 5.203 1.00 97.00 127 LEU A N 1
ATOM 983 C CA . LEU A 1 127 ? -9.875 7.880 6.203 1.00 97.00 127 LEU A CA 1
ATOM 984 C C . LEU A 1 127 ? -10.284 9.243 5.613 1.00 97.00 127 LEU A C 1
ATOM 986 O O . LEU A 1 127 ? -11.204 9.881 6.113 1.00 97.00 127 LEU A O 1
ATOM 990 N N . ARG A 1 128 ? -9.647 9.680 4.517 1.00 95.75 128 ARG A N 1
ATOM 991 C CA . ARG A 1 128 ? -9.945 10.966 3.858 1.00 95.75 128 ARG A CA 1
ATOM 992 C C . ARG A 1 128 ? -11.295 10.960 3.144 1.00 95.75 128 ARG A C 1
ATOM 994 O O . ARG A 1 128 ? -11.820 12.031 2.857 1.00 95.75 128 ARG A O 1
ATOM 1001 N N . ALA A 1 129 ? -11.837 9.779 2.849 1.00 95.94 129 ALA A N 1
ATOM 1002 C CA . ALA A 1 129 ? -13.126 9.616 2.185 1.00 95.94 129 ALA A CA 1
ATOM 1003 C C . ALA A 1 129 ? -14.329 9.798 3.130 1.00 95.94 129 ALA A C 1
ATOM 1005 O O . ALA A 1 129 ? -15.463 9.703 2.673 1.00 95.94 129 ALA A O 1
ATOM 1006 N N . TRP A 1 130 ? -14.087 10.050 4.421 1.00 96.38 130 TRP A N 1
ATOM 1007 C CA . TRP A 1 130 ? -15.115 10.134 5.457 1.00 96.38 130 TRP A CA 1
ATOM 1008 C C . TRP A 1 130 ? -15.059 11.477 6.171 1.00 96.38 130 TRP A C 1
ATOM 1010 O O . TRP A 1 130 ? -13.980 11.960 6.520 1.00 96.38 130 TRP A O 1
ATOM 1020 N N . ASP A 1 131 ? -16.221 12.062 6.420 1.00 96.31 131 ASP A N 1
ATOM 1021 C CA . ASP A 1 131 ? -16.406 13.318 7.150 1.00 96.31 131 ASP A CA 1
ATOM 1022 C C . ASP A 1 131 ? -17.373 13.186 8.338 1.00 96.31 131 ASP A C 1
ATOM 1024 O O . ASP A 1 131 ? -17.379 14.059 9.195 1.00 96.31 131 ASP A O 1
ATOM 1028 N N . GLN A 1 132 ? -18.140 12.093 8.422 1.00 96.31 132 GLN A N 1
ATOM 1029 C CA . GLN A 1 132 ? -19.068 11.806 9.520 1.00 96.31 132 GLN A CA 1
ATOM 1030 C C . GLN A 1 132 ? -18.706 10.482 10.221 1.00 96.31 132 GLN A C 1
ATOM 1032 O O . GLN A 1 132 ? -18.731 9.432 9.561 1.00 96.31 132 GLN A O 1
ATOM 1037 N N . PRO A 1 133 ? -18.419 10.477 11.538 1.00 96.81 133 PRO A N 1
ATOM 1038 C CA . PRO A 1 133 ? -18.093 9.263 12.292 1.00 96.81 133 PRO A CA 1
ATOM 1039 C C . PRO A 1 133 ? -19.139 8.150 12.167 1.00 96.81 133 PRO A C 1
ATOM 1041 O O . PRO A 1 133 ? -18.794 6.981 11.993 1.00 96.81 133 PRO A O 1
ATOM 1044 N N . GLU A 1 134 ? -20.421 8.505 12.206 1.00 96.44 134 GLU A N 1
ATOM 1045 C CA . GLU A 1 134 ? -21.553 7.576 12.198 1.00 96.44 134 GLU A CA 1
ATOM 1046 C C . GLU A 1 134 ? -21.631 6.804 10.882 1.00 96.44 134 GLU A C 1
ATOM 1048 O O . GLU A 1 134 ? -21.894 5.601 10.880 1.00 96.44 134 GLU A O 1
ATOM 1053 N N . SER A 1 135 ? -21.353 7.480 9.764 1.00 97.12 135 SER A N 1
ATOM 1054 C CA . SER A 1 135 ? -21.344 6.857 8.438 1.00 97.12 135 SER A CA 1
ATOM 1055 C C . SER A 1 135 ? -20.235 5.808 8.312 1.00 97.12 135 SER A C 1
ATOM 1057 O O . SER A 1 135 ? -20.471 4.715 7.797 1.00 97.12 135 SER A O 1
ATOM 1059 N N . LEU A 1 136 ? -19.054 6.093 8.868 1.00 96.94 136 LEU A N 1
ATOM 1060 C CA . LEU A 1 136 ? -17.929 5.164 8.888 1.00 96.94 136 LEU A CA 1
ATOM 1061 C C . LEU A 1 136 ? -18.199 3.974 9.819 1.00 96.94 136 LEU A C 1
ATOM 1063 O O . LEU A 1 136 ? -17.911 2.832 9.465 1.00 96.94 136 LEU A O 1
ATOM 1067 N N . VAL A 1 137 ? -18.798 4.208 10.990 1.00 96.81 137 VAL A N 1
ATOM 1068 C CA . VAL A 1 137 ? -19.219 3.128 11.900 1.00 96.81 137 VAL A CA 1
ATOM 1069 C C . VAL A 1 137 ? -20.257 2.221 11.234 1.00 96.81 137 VAL A C 1
ATOM 1071 O O . VAL A 1 137 ? -20.146 0.995 11.325 1.00 96.81 137 VAL A O 1
ATOM 1074 N N . ALA A 1 138 ? -21.248 2.799 10.549 1.00 96.00 138 ALA A N 1
ATOM 1075 C CA . ALA A 1 138 ? -22.260 2.044 9.816 1.00 96.00 138 ALA A CA 1
ATOM 1076 C C . ALA A 1 138 ? -21.636 1.193 8.698 1.00 96.00 138 ALA A C 1
ATOM 1078 O O . ALA A 1 138 ? -21.968 0.014 8.568 1.00 96.00 138 ALA A O 1
ATOM 1079 N N . GLU A 1 139 ? -20.681 1.752 7.953 1.00 96.50 139 GLU A N 1
ATOM 1080 C CA . GLU A 1 139 ? -19.947 1.017 6.923 1.00 96.50 139 GLU A CA 1
ATOM 1081 C C . GLU A 1 139 ? -19.129 -0.141 7.500 1.00 96.50 139 GLU A C 1
ATOM 1083 O O . GLU A 1 139 ? -19.086 -1.231 6.936 1.00 96.50 139 GLU A O 1
ATOM 1088 N N . LEU A 1 140 ? -18.482 0.048 8.647 1.00 96.06 140 LEU A N 1
ATOM 1089 C CA . LEU A 1 140 ? -17.716 -1.033 9.261 1.00 96.06 140 LEU A CA 1
ATOM 1090 C C . LEU A 1 140 ? -18.623 -2.150 9.773 1.00 96.06 140 LEU A C 1
ATOM 1092 O O . LEU A 1 140 ? -18.317 -3.322 9.564 1.00 96.06 140 LEU A O 1
ATOM 1096 N N . ARG A 1 141 ? -19.778 -1.809 10.348 1.00 93.44 141 ARG A N 1
ATOM 1097 C CA . ARG A 1 141 ? -20.791 -2.794 10.756 1.00 93.44 141 ARG A CA 1
ATOM 1098 C C . ARG A 1 141 ? -21.401 -3.559 9.581 1.00 93.44 141 ARG A C 1
ATOM 1100 O O . ARG A 1 141 ? -21.809 -4.701 9.766 1.00 93.44 141 ARG A O 1
ATOM 1107 N N . SER A 1 142 ? -21.452 -2.972 8.383 1.00 94.38 142 SER A N 1
ATOM 1108 C CA . SER A 1 142 ? -21.921 -3.679 7.182 1.00 94.38 142 SER A CA 1
ATOM 1109 C C . SER A 1 142 ? -20.895 -4.699 6.664 1.00 94.38 142 SER A C 1
ATOM 1111 O O . SER A 1 142 ? -21.268 -5.694 6.044 1.00 94.38 142 SER A O 1
ATOM 1113 N N . ARG A 1 143 ? -19.601 -4.482 6.947 1.00 93.56 143 ARG A N 1
ATOM 1114 C CA . ARG A 1 143 ? -18.486 -5.308 6.452 1.00 93.56 143 ARG A CA 1
ATOM 1115 C C . ARG A 1 143 ? -18.010 -6.390 7.416 1.00 93.56 143 ARG A C 1
ATOM 1117 O O . ARG A 1 143 ? -17.353 -7.331 6.970 1.00 93.56 143 ARG A O 1
ATOM 1124 N N . MET A 1 144 ? -18.270 -6.261 8.715 1.00 93.06 144 MET A N 1
ATOM 1125 C CA . MET A 1 144 ? -17.815 -7.232 9.712 1.00 93.06 144 MET A CA 1
ATOM 1126 C C . MET A 1 144 ? -18.772 -7.366 10.893 1.00 93.06 144 MET A C 1
ATOM 1128 O O . MET A 1 144 ? -19.433 -6.412 11.295 1.00 93.06 144 MET A O 1
ATOM 1132 N N . ALA A 1 145 ? -18.807 -8.568 11.470 1.00 90.06 145 ALA A N 1
ATOM 1133 C CA . ALA A 1 145 ? -19.534 -8.825 12.703 1.00 90.06 145 ALA A CA 1
ATOM 1134 C C . ALA A 1 145 ? -18.838 -8.123 13.875 1.00 90.06 145 ALA A C 1
ATOM 1136 O O . ALA A 1 145 ? -17.626 -8.254 14.054 1.00 90.06 145 ALA A O 1
ATOM 1137 N N . VAL A 1 146 ? -19.618 -7.407 14.679 1.00 88.56 146 VAL A N 1
ATOM 1138 C CA . VAL A 1 146 ? -19.143 -6.730 15.886 1.00 88.56 146 VAL A CA 1
ATOM 1139 C C . VAL A 1 146 ? -19.972 -7.248 17.061 1.00 88.56 146 VAL A C 1
ATOM 1141 O O . VAL A 1 146 ? -21.201 -7.175 16.987 1.00 88.56 146 VAL A O 1
ATOM 1144 N N . PRO A 1 147 ? -19.349 -7.823 18.106 1.00 86.38 147 PRO A N 1
ATOM 1145 C CA . PRO A 1 147 ? -20.083 -8.302 19.269 1.00 86.38 147 PRO A CA 1
ATOM 1146 C C . PRO A 1 147 ? -20.691 -7.136 20.054 1.00 86.38 147 PRO A C 1
ATOM 1148 O O . PRO A 1 147 ? -20.277 -5.982 19.926 1.00 86.38 147 PRO A O 1
ATOM 1151 N N . SER A 1 148 ? -21.659 -7.455 20.909 1.00 83.38 148 SER A N 1
ATOM 1152 C CA . SER A 1 148 ? -22.257 -6.491 21.830 1.00 83.38 148 SER A CA 1
ATOM 1153 C C . SER A 1 148 ? -21.240 -5.961 22.857 1.00 83.38 148 SER A C 1
ATOM 1155 O O . SER A 1 148 ? -20.221 -6.586 23.169 1.00 83.38 148 SER A O 1
ATOM 1157 N N . GLY A 1 149 ? -21.544 -4.794 23.429 1.00 88.31 149 GLY A N 1
ATOM 1158 C CA . GLY A 1 149 ? -20.736 -4.157 24.473 1.00 88.31 149 GLY A CA 1
ATOM 1159 C C . GLY A 1 149 ? -19.638 -3.234 23.941 1.00 88.31 149 GLY A C 1
ATOM 1160 O O . GLY A 1 149 ? -19.315 -3.242 22.757 1.00 88.31 149 GLY A O 1
ATOM 1161 N N . HIS A 1 150 ? -19.064 -2.443 24.847 1.00 89.56 150 HIS A N 1
ATOM 1162 C CA . HIS A 1 150 ? -18.057 -1.432 24.526 1.00 89.56 150 HIS A CA 1
ATOM 1163 C C . HIS A 1 150 ? -16.671 -2.070 24.400 1.00 89.56 150 HIS A C 1
ATOM 1165 O O . HIS A 1 150 ? -16.356 -3.026 25.112 1.00 89.56 150 HIS A O 1
ATOM 1171 N N . GLY A 1 151 ? -15.862 -1.558 23.478 1.00 94.00 151 GLY A N 1
ATOM 1172 C CA . GLY A 1 151 ? -14.457 -1.930 23.367 1.00 94.00 151 GLY A CA 1
ATOM 1173 C C . GLY A 1 151 ? -13.561 -1.099 24.283 1.00 94.00 151 GLY A C 1
ATOM 1174 O O . GLY A 1 151 ? -13.961 -0.650 25.358 1.00 94.00 151 GLY A O 1
ATOM 1175 N N . SER A 1 152 ? -12.330 -0.890 23.837 1.00 96.06 152 SER A N 1
ATOM 1176 C CA . SER A 1 152 ? -11.324 -0.086 24.528 1.00 96.06 152 SER A CA 1
ATOM 1177 C C . SER A 1 152 ? -10.680 0.918 23.576 1.00 96.06 152 SER A C 1
ATOM 1179 O O . SER A 1 152 ? -10.670 0.716 22.365 1.00 96.06 152 SER A O 1
ATOM 1181 N N . VAL A 1 153 ? -10.128 2.008 24.115 1.00 97.81 153 VAL A N 1
ATOM 1182 C CA . VAL A 1 153 ? -9.302 2.953 23.353 1.00 97.81 153 VAL A CA 1
ATOM 1183 C C . VAL A 1 153 ? -7.909 2.966 23.959 1.00 97.81 153 VAL A C 1
ATOM 1185 O O . VAL A 1 153 ? -7.743 3.173 25.158 1.00 97.81 153 VAL A O 1
ATOM 1188 N N . SER A 1 154 ? -6.903 2.748 23.122 1.00 97.19 154 SER A N 1
ATOM 1189 C CA . SER A 1 154 ? -5.496 2.783 23.513 1.00 97.19 154 SER A CA 1
ATOM 1190 C C . SER A 1 154 ? -4.671 3.549 22.484 1.00 97.19 154 SER A C 1
ATOM 1192 O O . SER A 1 154 ? -5.075 3.705 21.330 1.00 97.19 154 SER A O 1
ATOM 1194 N N . VAL A 1 155 ? -3.509 4.037 22.907 1.00 96.69 155 VAL A N 1
ATOM 1195 C CA . VAL A 1 155 ? -2.537 4.691 22.031 1.00 96.69 155 VAL A CA 1
ATOM 1196 C C . VAL A 1 155 ? -1.316 3.794 21.928 1.00 96.69 155 VAL A C 1
ATOM 1198 O O . VAL A 1 155 ? -0.785 3.340 22.941 1.00 96.69 155 VAL A O 1
ATOM 1201 N N . LEU A 1 156 ? -0.880 3.534 20.702 1.00 93.31 156 LEU A N 1
ATOM 1202 C CA . LEU A 1 156 ? 0.361 2.837 20.419 1.00 93.31 156 LEU A CA 1
ATOM 1203 C C . LEU A 1 156 ? 1.370 3.858 19.920 1.00 93.31 156 LEU A C 1
ATOM 1205 O O . LEU A 1 156 ? 1.200 4.428 18.846 1.00 93.31 156 LEU A O 1
ATOM 1209 N N . GLU A 1 157 ? 2.417 4.088 20.701 1.00 88.50 157 GLU A N 1
ATOM 1210 C CA . GLU A 1 157 ? 3.481 5.009 20.319 1.00 88.50 157 GLU A CA 1
ATOM 1211 C C . GLU A 1 157 ? 4.460 4.357 19.334 1.00 88.50 157 GLU A C 1
ATOM 1213 O O . GLU A 1 157 ? 4.685 3.144 19.336 1.00 88.50 157 GLU A O 1
ATOM 1218 N N . GLY A 1 158 ? 5.074 5.181 18.488 1.00 79.94 158 GLY A N 1
ATOM 1219 C CA . GLY A 1 158 ? 6.115 4.750 17.565 1.00 79.94 158 GLY A CA 1
ATOM 1220 C C . GLY A 1 158 ? 6.735 5.932 16.835 1.00 79.94 158 GLY A C 1
ATOM 1221 O O . GLY A 1 158 ? 6.030 6.814 16.350 1.00 79.94 158 GLY A O 1
ATOM 1222 N N . ALA A 1 159 ? 8.065 5.952 16.749 1.00 74.31 159 ALA A N 1
ATOM 1223 C CA . ALA A 1 159 ? 8.773 6.977 15.996 1.00 74.31 159 ALA A CA 1
ATOM 1224 C C . ALA A 1 159 ? 8.552 6.758 14.492 1.00 74.31 159 ALA A C 1
ATOM 1226 O O . ALA A 1 159 ? 8.972 5.747 13.927 1.00 74.31 159 ALA A O 1
ATOM 1227 N N . ALA A 1 160 ? 7.888 7.716 13.853 1.00 73.50 160 ALA A N 1
ATOM 1228 C CA . ALA A 1 160 ? 7.624 7.723 12.424 1.00 73.50 160 ALA A CA 1
ATOM 1229 C C . ALA A 1 160 ? 8.262 8.977 11.810 1.00 73.50 160 ALA A C 1
ATOM 1231 O O . ALA A 1 160 ? 7.789 10.093 12.016 1.00 73.50 160 ALA A O 1
ATOM 1232 N N . GLY A 1 161 ? 9.368 8.800 11.084 1.00 81.12 161 GLY A N 1
ATOM 1233 C CA . GLY A 1 161 ? 9.972 9.868 10.285 1.00 81.12 161 GLY A CA 1
ATOM 1234 C C . GLY A 1 161 ? 9.267 9.996 8.936 1.00 81.12 161 GLY A C 1
ATOM 1235 O O . GLY A 1 161 ? 8.715 9.022 8.433 1.00 81.12 161 GLY A O 1
ATOM 1236 N N . LEU A 1 162 ? 9.290 11.172 8.303 1.00 89.44 162 LEU A N 1
ATOM 1237 C CA . LEU A 1 162 ? 8.760 11.298 6.943 1.00 89.44 162 LEU A CA 1
ATOM 1238 C C . LEU A 1 162 ? 9.576 10.419 5.985 1.00 89.44 162 LEU A C 1
ATOM 1240 O O . LEU A 1 162 ? 10.767 10.641 5.777 1.00 89.44 162 LEU A O 1
ATOM 1244 N N . ARG A 1 163 ? 8.914 9.423 5.391 1.00 93.44 163 ARG A N 1
ATOM 1245 C CA . ARG A 1 163 ? 9.508 8.456 4.456 1.00 93.44 163 ARG A CA 1
ATOM 1246 C C . ARG A 1 163 ? 8.917 8.601 3.060 1.00 93.44 163 ARG A C 1
ATOM 1248 O O . ARG A 1 163 ? 7.749 8.954 2.889 1.00 93.44 163 ARG A O 1
ATOM 1255 N N . TRP A 1 164 ? 9.724 8.277 2.057 1.00 96.12 164 TRP A N 1
ATOM 1256 C CA . TRP A 1 164 ? 9.312 8.220 0.660 1.00 96.12 164 TRP A CA 1
ATOM 1257 C C . TRP A 1 164 ? 9.829 6.931 0.031 1.00 96.12 164 TRP A C 1
ATOM 1259 O O . TRP A 1 164 ? 11.030 6.801 -0.164 1.00 96.12 164 TRP A O 1
ATOM 1269 N N . TYR A 1 165 ? 8.943 5.990 -0.294 1.00 97.25 165 TYR A N 1
ATOM 1270 C CA . TYR A 1 165 ? 9.304 4.735 -0.947 1.00 97.25 165 TYR A CA 1
ATOM 1271 C C . TYR A 1 165 ? 8.095 4.130 -1.683 1.00 97.25 165 TYR A C 1
ATOM 1273 O O . TYR A 1 165 ? 6.944 4.453 -1.380 1.00 97.25 165 TYR A O 1
ATOM 1281 N N . PRO A 1 166 ? 8.329 3.280 -2.695 1.00 97.50 166 PRO A N 1
ATOM 1282 C CA . PRO A 1 166 ? 7.252 2.576 -3.378 1.00 97.50 166 PRO A CA 1
ATOM 1283 C C . PRO A 1 166 ? 6.619 1.513 -2.471 1.00 97.50 166 PRO A C 1
ATOM 1285 O O . PRO A 1 166 ? 7.320 0.859 -1.710 1.00 97.50 166 PRO A O 1
ATOM 1288 N N . VAL A 1 167 ? 5.326 1.251 -2.634 1.00 97.38 167 VAL A N 1
ATOM 1289 C CA . VAL A 1 167 ? 4.664 0.030 -2.144 1.00 97.38 167 VAL A CA 1
ATOM 1290 C C . VAL A 1 167 ? 4.204 -0.818 -3.333 1.00 97.38 167 VAL A C 1
ATOM 1292 O O . VAL A 1 167 ? 3.920 -0.285 -4.411 1.00 97.38 167 VAL A O 1
ATOM 1295 N N . VAL A 1 168 ? 4.176 -2.141 -3.160 1.00 97.06 168 VAL A N 1
ATOM 1296 C CA . VAL A 1 168 ? 3.912 -3.104 -4.242 1.00 97.06 168 VAL A CA 1
ATOM 1297 C C . VAL A 1 168 ? 2.556 -3.764 -4.039 1.00 97.06 168 VAL A C 1
ATOM 1299 O O . VAL A 1 168 ? 2.310 -4.414 -3.030 1.00 97.06 168 VAL A O 1
ATOM 1302 N N . ASP A 1 169 ? 1.692 -3.626 -5.036 1.00 96.12 169 ASP A N 1
ATOM 1303 C CA . ASP A 1 169 ? 0.482 -4.426 -5.185 1.00 96.12 169 ASP A CA 1
ATOM 1304 C C . ASP A 1 169 ? 0.864 -5.837 -5.671 1.00 96.12 169 ASP A C 1
ATOM 1306 O O . ASP A 1 169 ? 1.076 -6.066 -6.867 1.00 96.12 169 ASP A O 1
ATOM 1310 N N . GLU A 1 170 ? 1.016 -6.770 -4.730 1.00 93.38 170 GLU A N 1
ATOM 1311 C CA . GLU A 1 170 ? 1.436 -8.154 -5.001 1.00 93.38 170 GLU A CA 1
ATOM 1312 C C . GLU A 1 170 ? 0.423 -8.935 -5.854 1.00 93.38 170 GLU A C 1
ATOM 1314 O O . GLU A 1 170 ? 0.811 -9.846 -6.578 1.00 93.38 170 GLU A O 1
ATOM 1319 N N . GLU A 1 171 ? -0.858 -8.552 -5.858 1.00 92.62 171 GLU A N 1
ATOM 1320 C CA . GLU A 1 171 ? -1.877 -9.194 -6.707 1.00 92.62 171 GLU A CA 1
ATOM 1321 C C . GLU A 1 171 ? -1.697 -8.833 -8.189 1.00 92.62 171 GLU A C 1
ATOM 1323 O O . GLU A 1 171 ? -2.164 -9.532 -9.090 1.00 92.62 171 GLU A O 1
ATOM 1328 N N . ARG A 1 172 ? -0.981 -7.737 -8.460 1.00 93.69 172 ARG A N 1
ATOM 1329 C CA . ARG A 1 172 ? -0.658 -7.260 -9.808 1.00 93.69 172 ARG A CA 1
ATOM 1330 C C . ARG A 1 172 ? 0.784 -7.521 -10.215 1.00 93.69 172 ARG A C 1
ATOM 1332 O O . ARG A 1 172 ? 1.090 -7.499 -11.409 1.00 93.69 172 ARG A O 1
ATOM 1339 N N . CYS A 1 173 ? 1.689 -7.657 -9.255 1.00 93.88 173 CYS A N 1
ATOM 1340 C CA . CYS A 1 173 ? 3.110 -7.777 -9.523 1.00 93.88 173 CYS A CA 1
ATOM 1341 C C . CYS A 1 173 ? 3.425 -9.133 -10.165 1.00 93.88 173 CYS A C 1
ATOM 1343 O O . CYS A 1 173 ? 3.246 -10.184 -9.567 1.00 93.88 173 CYS A O 1
ATOM 1345 N N . THR A 1 174 ? 3.973 -9.120 -11.379 1.00 92.12 174 THR A N 1
ATOM 1346 C CA . THR A 1 174 ? 4.474 -10.338 -12.044 1.00 92.12 174 THR A CA 1
ATOM 1347 C C . THR A 1 174 ? 5.966 -10.569 -11.804 1.00 92.12 174 THR A C 1
ATOM 1349 O O . THR A 1 174 ? 6.589 -11.378 -12.485 1.00 92.12 174 THR A O 1
ATOM 1352 N N . HIS A 1 175 ? 6.575 -9.787 -10.908 1.00 92.31 175 HIS A N 1
ATOM 1353 C CA . HIS A 1 175 ? 8.018 -9.726 -10.677 1.00 92.31 175 HIS A CA 1
ATOM 1354 C C . HIS A 1 175 ? 8.878 -9.588 -11.951 1.00 92.31 175 HIS A C 1
ATOM 1356 O O . HIS A 1 175 ? 10.008 -10.060 -12.000 1.00 92.31 175 HIS A O 1
ATOM 1362 N N . CYS A 1 176 ? 8.386 -8.873 -12.971 1.00 87.88 176 CYS A N 1
ATOM 1363 C CA . CYS A 1 176 ? 9.076 -8.704 -14.261 1.00 87.88 176 CYS A CA 1
ATOM 1364 C C . CYS A 1 176 ? 10.453 -8.007 -14.202 1.00 87.88 176 CYS A C 1
ATOM 1366 O O . CYS A 1 176 ? 11.162 -7.974 -15.204 1.00 87.88 176 CYS A O 1
ATOM 1368 N N . GLY A 1 177 ? 10.823 -7.401 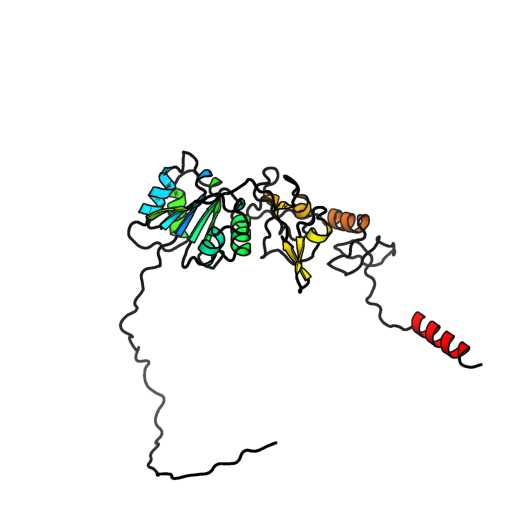-13.069 1.00 88.81 177 GLY A N 1
ATOM 1369 C CA . GLY A 1 177 ? 12.129 -6.769 -12.872 1.00 88.81 177 GLY A CA 1
ATOM 1370 C C . GLY A 1 177 ? 12.308 -5.385 -13.512 1.00 88.81 177 GLY A C 1
ATOM 1371 O O . GLY A 1 177 ? 13.331 -4.750 -13.261 1.00 88.81 177 GLY A O 1
ATOM 1372 N N . SER A 1 178 ? 11.332 -4.852 -14.262 1.00 88.31 178 SER A N 1
ATOM 1373 C CA . SER A 1 178 ? 11.463 -3.535 -14.917 1.00 88.31 178 SER A CA 1
ATOM 1374 C C . SER A 1 178 ? 11.771 -2.403 -13.933 1.00 88.31 178 SER A C 1
ATOM 1376 O O . SER A 1 178 ? 12.544 -1.503 -14.242 1.00 88.31 178 SER A O 1
ATOM 1378 N N . CYS A 1 179 ? 11.211 -2.447 -12.723 1.00 93.38 179 CYS A N 1
ATOM 1379 C CA . CYS A 1 179 ? 11.491 -1.454 -11.687 1.00 93.38 179 CYS A CA 1
ATOM 1380 C C . CYS A 1 179 ? 12.913 -1.542 -11.125 1.00 93.38 179 CYS A C 1
ATOM 1382 O O . CYS A 1 179 ? 13.514 -0.502 -10.863 1.00 93.38 179 CYS A O 1
ATOM 1384 N N . HIS A 1 180 ? 13.458 -2.753 -10.994 1.00 93.94 180 HIS A N 1
ATOM 1385 C CA . HIS A 1 180 ? 14.843 -2.969 -10.592 1.00 93.94 180 HIS A CA 1
ATOM 1386 C C . HIS A 1 180 ? 15.806 -2.421 -11.647 1.00 93.94 180 HIS A C 1
ATOM 1388 O O . HIS A 1 180 ? 16.699 -1.657 -11.301 1.00 93.94 180 HIS A O 1
ATOM 1394 N N . GLN A 1 181 ? 15.556 -2.702 -12.930 1.00 87.56 181 GLN A N 1
ATOM 1395 C CA . GLN A 1 181 ? 16.360 -2.153 -14.027 1.00 87.56 181 GLN A CA 1
ATOM 1396 C C . GLN A 1 181 ? 16.248 -0.625 -14.151 1.00 87.56 181 GLN A C 1
ATOM 1398 O O . GLN A 1 181 ? 17.203 0.044 -14.533 1.00 87.56 181 GLN A O 1
ATOM 1403 N N . PHE A 1 182 ? 15.069 -0.066 -13.870 1.00 90.44 182 PHE A N 1
ATOM 1404 C CA . PHE A 1 182 ? 14.807 1.365 -14.026 1.00 90.44 182 PHE A CA 1
ATOM 1405 C C . PHE A 1 182 ? 15.354 2.209 -12.864 1.00 90.44 182 PHE A C 1
ATOM 1407 O O . PHE A 1 182 ? 15.682 3.383 -13.038 1.00 90.44 182 PHE A O 1
ATOM 1414 N N . CYS A 1 183 ? 15.396 1.660 -11.649 1.00 95.38 183 CYS A N 1
ATOM 1415 C CA . CYS A 1 183 ? 15.743 2.428 -10.462 1.00 95.38 183 CYS A CA 1
ATOM 1416 C C . CYS A 1 183 ? 17.251 2.691 -10.370 1.00 95.38 183 CYS A C 1
ATOM 1418 O O . CYS A 1 183 ? 18.026 1.803 -10.037 1.00 95.38 183 CYS A O 1
ATOM 1420 N N . LEU A 1 184 ? 17.647 3.952 -10.543 1.00 94.56 184 LEU A N 1
ATOM 1421 C CA . LEU A 1 184 ? 19.041 4.385 -10.375 1.00 94.56 184 LEU A CA 1
ATOM 1422 C C . LEU A 1 184 ? 19.492 4.479 -8.908 1.00 94.56 184 LEU A C 1
ATOM 1424 O O . LEU A 1 184 ? 20.675 4.647 -8.643 1.00 94.56 184 LEU A O 1
ATOM 1428 N N . PHE A 1 185 ? 18.561 4.397 -7.954 1.00 96.81 185 PHE A N 1
ATOM 1429 C CA . PHE A 1 185 ? 18.844 4.594 -6.529 1.00 96.81 185 PHE A CA 1
ATOM 1430 C C . PHE A 1 185 ? 19.015 3.281 -5.753 1.00 96.81 185 PHE A C 1
ATOM 1432 O O . PHE A 1 185 ? 19.191 3.303 -4.540 1.00 96.81 185 PHE A O 1
ATOM 1439 N N . GLY A 1 186 ? 18.937 2.127 -6.425 1.00 95.69 186 GLY A N 1
ATOM 1440 C CA . GLY A 1 186 ? 19.159 0.832 -5.778 1.00 95.69 186 GLY A CA 1
ATOM 1441 C C . GLY A 1 186 ? 18.121 0.485 -4.706 1.00 95.69 186 GLY A C 1
ATOM 1442 O O . GLY A 1 186 ? 18.470 -0.123 -3.702 1.00 95.69 186 GLY A O 1
ATOM 1443 N N . VAL A 1 187 ? 16.858 0.885 -4.903 1.00 97.81 187 VAL A N 1
ATOM 1444 C CA . VAL A 1 187 ? 15.735 0.567 -3.993 1.00 97.81 187 VAL A CA 1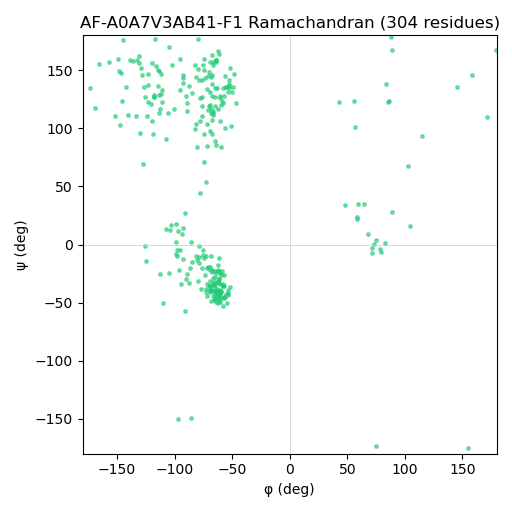
ATOM 1445 C C . VAL A 1 187 ? 15.378 -0.924 -4.026 1.00 97.81 187 VAL A C 1
ATOM 1447 O O . VAL A 1 187 ? 14.918 -1.487 -3.033 1.00 97.81 187 VAL A O 1
ATOM 1450 N N . TYR A 1 188 ? 15.576 -1.563 -5.178 1.00 97.50 188 TYR A N 1
ATOM 1451 C CA . TYR A 1 188 ? 15.119 -2.921 -5.452 1.00 97.50 188 TYR A CA 1
ATOM 1452 C C . TYR A 1 188 ? 16.276 -3.902 -5.592 1.00 97.50 188 TYR A C 1
ATOM 1454 O O . TYR A 1 188 ? 17.300 -3.568 -6.189 1.00 97.50 188 TYR A O 1
ATOM 1462 N N . GLU A 1 189 ? 16.037 -5.137 -5.161 1.00 96.06 189 GLU A N 1
ATOM 1463 C CA . GLU A 1 189 ? 16.908 -6.293 -5.379 1.00 96.06 189 GLU A CA 1
ATOM 1464 C C . GLU A 1 189 ? 16.092 -7.480 -5.903 1.00 96.06 189 GLU A C 1
ATOM 1466 O O . GLU A 1 189 ? 14.864 -7.514 -5.771 1.00 96.06 189 GLU A O 1
ATOM 1471 N N . LEU A 1 190 ? 16.779 -8.462 -6.488 1.00 94.19 190 LEU A N 1
ATOM 1472 C CA . LEU A 1 190 ? 16.197 -9.757 -6.829 1.00 94.19 190 LEU A CA 1
ATOM 1473 C C . LEU A 1 190 ? 16.434 -10.750 -5.682 1.00 94.19 190 LEU A C 1
ATOM 1475 O O . LEU A 1 190 ? 17.500 -10.763 -5.065 1.00 94.19 190 LEU A O 1
ATOM 1479 N N . ASP A 1 191 ? 15.428 -11.559 -5.356 1.00 92.88 191 ASP A N 1
ATOM 1480 C CA . ASP A 1 191 ? 15.592 -12.725 -4.483 1.00 92.88 191 ASP A CA 1
ATOM 1481 C C . ASP A 1 191 ? 16.174 -13.930 -5.235 1.00 92.88 191 ASP A C 1
ATOM 1483 O O . ASP A 1 191 ? 16.404 -13.885 -6.446 1.00 92.88 191 ASP A O 1
ATOM 1487 N N . GLU A 1 192 ? 16.419 -15.019 -4.508 1.00 92.00 192 GLU A N 1
ATOM 1488 C CA . GLU A 1 192 ? 16.960 -16.273 -5.052 1.00 92.00 192 GLU A CA 1
ATOM 1489 C C . GLU A 1 192 ? 16.097 -16.852 -6.184 1.00 92.00 192 GLU A C 1
ATOM 1491 O O . GLU A 1 192 ? 16.591 -17.536 -7.078 1.00 92.00 192 GLU A O 1
ATOM 1496 N N . ARG A 1 193 ? 14.798 -16.530 -6.189 1.00 92.81 193 ARG A N 1
ATOM 1497 C CA . ARG A 1 193 ? 13.825 -16.938 -7.208 1.00 92.81 193 ARG A CA 1
ATOM 1498 C C . ARG A 1 193 ? 13.683 -15.898 -8.323 1.00 92.81 193 ARG A C 1
ATOM 1500 O O . ARG A 1 193 ? 12.733 -15.964 -9.101 1.00 92.81 193 ARG A O 1
ATOM 1507 N N . LYS A 1 194 ? 14.611 -14.939 -8.409 1.00 88.19 194 LYS A N 1
ATOM 1508 C CA . LYS A 1 194 ? 14.608 -13.806 -9.348 1.00 88.19 194 LYS A CA 1
ATOM 1509 C C . LYS A 1 194 ? 13.370 -12.913 -9.230 1.00 88.19 194 LYS A C 1
ATOM 1511 O O . LYS A 1 194 ? 13.023 -12.213 -10.182 1.00 88.19 194 LYS A O 1
ATOM 1516 N N . ARG A 1 195 ? 12.705 -12.900 -8.073 1.00 92.31 195 ARG A N 1
ATOM 1517 C CA . ARG A 1 195 ? 11.574 -12.007 -7.821 1.00 92.31 195 ARG A CA 1
ATOM 1518 C C . ARG A 1 195 ? 12.070 -10.678 -7.283 1.00 92.31 195 ARG A C 1
ATOM 1520 O O . ARG A 1 195 ? 12.931 -10.633 -6.408 1.00 92.31 195 ARG A O 1
ATOM 1527 N N . VAL A 1 196 ? 11.511 -9.586 -7.793 1.00 93.88 196 VAL A N 1
ATOM 1528 C CA . VAL A 1 196 ? 11.852 -8.250 -7.300 1.00 93.88 196 VAL A CA 1
ATOM 1529 C C . VAL A 1 196 ? 11.260 -8.011 -5.912 1.00 93.88 196 VAL A C 1
ATOM 1531 O O . VAL A 1 196 ? 10.076 -8.272 -5.700 1.00 93.88 196 VAL A O 1
ATOM 1534 N N . ARG A 1 197 ? 12.074 -7.471 -5.000 1.00 94.50 197 ARG A N 1
ATOM 1535 C CA . ARG A 1 197 ? 11.670 -6.966 -3.680 1.00 94.50 197 ARG A CA 1
ATOM 1536 C C . ARG A 1 197 ? 12.200 -5.549 -3.467 1.00 94.50 197 ARG A C 1
ATOM 1538 O O . ARG A 1 197 ? 13.241 -5.186 -4.011 1.00 94.50 197 ARG A O 1
ATOM 1545 N N . ILE A 1 198 ? 11.511 -4.752 -2.654 1.00 95.69 198 ILE A N 1
ATOM 1546 C CA . ILE A 1 198 ? 12.044 -3.473 -2.160 1.00 95.69 198 ILE A CA 1
ATOM 1547 C C . ILE A 1 198 ? 12.959 -3.783 -0.975 1.00 95.69 198 ILE A C 1
ATOM 1549 O O . ILE A 1 198 ? 12.462 -4.102 0.107 1.00 95.69 198 ILE A O 1
ATOM 1553 N N . ALA A 1 199 ? 14.269 -3.729 -1.208 1.00 95.31 199 ALA A N 1
ATOM 1554 C CA . ALA A 1 199 ? 15.300 -4.044 -0.221 1.00 95.31 199 ALA A CA 1
ATOM 1555 C C . ALA A 1 199 ? 15.801 -2.796 0.518 1.00 95.31 199 ALA A C 1
ATOM 1557 O O . ALA A 1 199 ? 16.074 -2.863 1.708 1.00 95.31 199 ALA A O 1
ATOM 1558 N N . HIS A 1 200 ? 15.860 -1.652 -0.172 1.00 96.00 200 HIS A N 1
ATOM 1559 C CA . HIS A 1 200 ? 16.389 -0.397 0.372 1.00 96.00 200 HIS A CA 1
ATOM 1560 C C . HIS A 1 200 ? 15.373 0.742 0.193 1.00 96.00 200 HIS A C 1
ATOM 1562 O O . HIS A 1 200 ? 15.592 1.630 -0.638 1.00 96.00 200 HIS A O 1
ATOM 1568 N N . PRO A 1 201 ? 14.231 0.719 0.908 1.00 95.00 201 PRO A N 1
ATOM 1569 C CA . PRO A 1 201 ? 13.153 1.698 0.731 1.00 95.00 201 PRO A CA 1
ATOM 1570 C C . PRO A 1 201 ? 13.640 3.147 0.881 1.00 95.00 201 PRO A C 1
ATOM 1572 O O . PRO A 1 201 ? 13.329 3.985 0.035 1.00 95.00 201 PRO A O 1
ATOM 1575 N N . ASP A 1 202 ? 14.490 3.420 1.874 1.00 93.94 202 ASP A N 1
ATOM 1576 C CA . ASP A 1 202 ? 14.967 4.774 2.190 1.00 93.94 202 ASP A CA 1
ATOM 1577 C C . ASP A 1 202 ? 16.015 5.319 1.206 1.00 93.94 202 ASP A C 1
ATOM 1579 O O . ASP A 1 202 ? 16.386 6.489 1.274 1.00 93.94 202 ASP A O 1
ATOM 1583 N N . ARG A 1 203 ? 16.463 4.516 0.229 1.00 96.44 203 ARG A N 1
ATOM 1584 C CA . ARG A 1 203 ? 17.279 5.022 -0.888 1.00 96.44 203 ARG A CA 1
ATOM 1585 C C . ARG A 1 203 ? 16.446 5.714 -1.962 1.00 96.44 203 ARG A C 1
ATOM 1587 O O . ARG A 1 203 ? 17.002 6.326 -2.873 1.00 96.44 203 ARG A O 1
ATOM 1594 N N . CYS A 1 204 ? 15.119 5.608 -1.922 1.00 97.12 204 CYS A N 1
ATOM 1595 C CA . CYS A 1 204 ? 14.285 6.217 -2.945 1.00 97.12 204 CYS A CA 1
ATOM 1596 C C . CYS A 1 204 ? 14.404 7.747 -2.898 1.00 97.12 204 CYS A C 1
ATOM 1598 O O . CYS A 1 204 ? 14.166 8.369 -1.866 1.00 97.12 204 CYS A O 1
ATOM 1600 N N . LYS A 1 205 ? 14.725 8.378 -4.036 1.00 96.50 205 LYS A N 1
ATOM 1601 C CA . LYS A 1 205 ? 14.774 9.842 -4.128 1.00 96.50 205 LYS A CA 1
ATOM 1602 C C . LYS A 1 205 ? 13.408 10.444 -3.753 1.00 96.50 205 LYS A C 1
ATOM 1604 O O . LYS A 1 205 ? 12.436 10.149 -4.460 1.00 96.50 205 LYS A O 1
ATOM 1609 N N . PRO A 1 206 ? 13.329 11.322 -2.733 1.00 95.25 206 PRO A N 1
ATOM 1610 C CA . PRO A 1 206 ? 12.079 11.952 -2.325 1.00 95.25 206 PRO A CA 1
ATOM 1611 C C . PRO A 1 206 ? 11.323 12.585 -3.497 1.00 95.25 206 PRO A C 1
ATOM 1613 O O . PRO A 1 206 ? 11.900 13.289 -4.329 1.00 95.25 206 PRO A O 1
ATOM 1616 N N . GLY A 1 207 ? 10.026 12.292 -3.587 1.00 95.00 207 GLY A N 1
ATOM 1617 C CA . GLY A 1 207 ? 9.132 12.801 -4.629 1.00 95.00 207 GLY A CA 1
ATOM 1618 C C . GLY A 1 207 ? 9.287 12.159 -6.015 1.00 95.00 207 GLY A C 1
ATOM 1619 O O . GLY A 1 207 ? 8.613 12.593 -6.949 1.00 95.00 207 GLY A O 1
ATOM 1620 N N . CYS A 1 208 ? 10.142 11.145 -6.189 1.00 96.12 208 CYS A N 1
ATOM 1621 C CA . CYS A 1 208 ? 10.303 10.428 -7.457 1.00 96.12 208 CYS A CA 1
ATOM 1622 C C . CYS A 1 208 ? 9.329 9.237 -7.567 1.00 96.12 208 CYS A C 1
ATOM 1624 O O . CYS A 1 208 ? 9.515 8.262 -6.843 1.00 96.12 208 CYS A O 1
ATOM 1626 N N . PRO A 1 209 ? 8.357 9.237 -8.508 1.00 95.50 209 PRO A N 1
ATOM 1627 C CA . PRO A 1 209 ? 7.466 8.098 -8.743 1.00 95.50 209 PRO A CA 1
ATOM 1628 C C . PRO A 1 209 ? 7.834 7.303 -10.010 1.00 95.50 209 PRO A C 1
ATOM 1630 O O . PRO A 1 209 ? 7.026 6.546 -10.543 1.00 95.50 209 PRO A O 1
ATOM 1633 N N . ALA A 1 210 ? 9.013 7.542 -10.590 1.00 93.75 210 ALA A N 1
ATOM 1634 C CA . ALA A 1 210 ? 9.281 7.207 -11.989 1.00 93.75 210 ALA A CA 1
ATOM 1635 C C . ALA A 1 210 ? 9.172 5.700 -12.300 1.00 93.75 210 ALA A C 1
ATOM 1637 O O . ALA A 1 210 ? 8.686 5.329 -13.366 1.00 93.75 210 ALA A O 1
ATOM 1638 N N . CYS A 1 211 ? 9.516 4.832 -11.344 1.00 94.69 211 CYS A N 1
ATOM 1639 C CA . CYS A 1 211 ? 9.346 3.385 -11.491 1.00 94.69 211 CYS A CA 1
ATOM 1640 C C . CYS A 1 211 ? 7.870 2.929 -11.539 1.00 94.69 211 CYS A C 1
ATOM 1642 O O . CYS A 1 211 ? 7.581 1.897 -12.139 1.00 94.69 211 CYS A O 1
ATOM 1644 N N . SER A 1 212 ? 6.926 3.704 -10.989 1.00 95.19 212 SER A N 1
ATOM 1645 C CA . SER A 1 212 ? 5.488 3.433 -11.132 1.00 95.19 212 SER A CA 1
ATOM 1646 C C . SER A 1 212 ? 5.031 3.604 -12.584 1.00 95.19 212 SER A C 1
ATOM 1648 O O . SER A 1 212 ? 4.327 2.751 -13.117 1.00 95.19 212 SER A O 1
ATOM 1650 N N . ARG A 1 213 ? 5.550 4.624 -13.282 1.00 92.19 213 ARG A N 1
ATOM 1651 C CA . ARG A 1 213 ? 5.203 4.926 -14.684 1.00 92.19 213 ARG A CA 1
ATOM 1652 C C . ARG A 1 213 ? 5.708 3.904 -15.697 1.00 92.19 213 ARG A C 1
ATOM 1654 O O . ARG A 1 213 ? 5.181 3.853 -16.801 1.00 92.19 213 ARG A O 1
ATOM 1661 N N . ILE A 1 214 ? 6.734 3.123 -15.354 1.00 90.12 214 ILE A N 1
ATOM 1662 C CA . ILE A 1 214 ? 7.276 2.081 -16.238 1.00 90.12 214 ILE A CA 1
ATOM 1663 C C . ILE A 1 214 ? 6.747 0.684 -15.897 1.00 90.12 214 ILE A C 1
ATOM 1665 O O . ILE A 1 214 ? 6.993 -0.261 -16.641 1.00 90.12 214 ILE A O 1
ATOM 1669 N N . CYS A 1 215 ? 6.028 0.525 -14.781 1.00 91.81 215 CYS A N 1
ATOM 1670 C CA . CYS A 1 215 ? 5.492 -0.771 -14.393 1.00 91.81 215 CYS A CA 1
ATOM 1671 C C . CYS A 1 215 ? 4.416 -1.207 -15.406 1.00 91.81 215 CYS A C 1
ATOM 1673 O O . CYS A 1 215 ? 3.353 -0.587 -15.450 1.00 91.81 215 CYS A O 1
ATOM 1675 N N . PRO A 1 216 ? 4.616 -2.290 -16.183 1.00 86.94 216 PRO A N 1
ATOM 1676 C CA . PRO A 1 216 ? 3.636 -2.710 -17.191 1.00 86.94 216 PRO A CA 1
ATOM 1677 C C . PRO A 1 216 ? 2.311 -3.161 -16.559 1.00 86.94 216 PRO A C 1
ATOM 1679 O O . PRO A 1 216 ? 1.260 -3.128 -17.196 1.00 86.94 216 PRO A O 1
ATOM 1682 N N . GLN A 1 217 ? 2.360 -3.553 -15.286 1.00 91.44 217 GLN A N 1
ATOM 1683 C CA . GLN A 1 217 ? 1.196 -3.967 -14.516 1.00 91.44 217 GLN A CA 1
ATOM 1684 C C . GLN A 1 217 ? 0.558 -2.817 -13.726 1.00 91.44 217 GLN A C 1
ATOM 1686 O O . GLN A 1 217 ? -0.553 -2.979 -13.240 1.00 91.44 217 GLN A O 1
ATOM 1691 N N . GLY A 1 218 ? 1.200 -1.653 -13.579 1.00 93.56 218 GLY A N 1
ATOM 1692 C CA . GLY A 1 218 ? 0.712 -0.616 -12.656 1.00 93.56 218 GLY A CA 1
ATOM 1693 C C . GLY A 1 218 ? 0.623 -1.112 -11.202 1.00 93.56 218 GLY A C 1
ATOM 1694 O O . GLY A 1 218 ? -0.317 -0.778 -10.483 1.00 93.56 218 GLY A O 1
ATOM 1695 N N . ALA A 1 219 ? 1.565 -1.976 -10.803 1.00 96.00 219 ALA A N 1
ATOM 1696 C CA . ALA A 1 219 ? 1.627 -2.594 -9.476 1.00 96.00 219 ALA A CA 1
ATOM 1697 C C . ALA A 1 219 ? 2.365 -1.729 -8.439 1.00 96.00 219 ALA A C 1
ATOM 1699 O O . ALA A 1 219 ? 2.202 -1.922 -7.241 1.00 96.00 219 ALA A O 1
ATOM 1700 N N . LEU A 1 220 ? 3.195 -0.784 -8.884 1.00 97.06 220 LEU A N 1
ATOM 1701 C CA . LEU A 1 220 ? 3.951 0.094 -7.995 1.00 97.06 220 LEU A CA 1
ATOM 1702 C C . LEU A 1 220 ? 3.165 1.359 -7.684 1.00 97.06 220 LEU A C 1
ATOM 1704 O O . LEU A 1 220 ? 2.760 2.073 -8.604 1.00 97.06 220 LEU A O 1
ATOM 1708 N N . MET A 1 221 ? 3.027 1.660 -6.399 1.00 98.00 221 MET A N 1
ATOM 1709 C CA . MET A 1 221 ? 2.302 2.824 -5.900 1.00 98.00 221 MET A CA 1
ATOM 1710 C C . MET A 1 221 ? 3.217 3.680 -5.024 1.00 98.00 221 MET A C 1
ATOM 1712 O O . MET A 1 221 ? 4.089 3.163 -4.331 1.00 98.00 221 MET A O 1
ATOM 1716 N N . PHE A 1 222 ? 3.009 4.992 -5.047 1.00 98.00 222 PHE A N 1
ATOM 1717 C CA . PHE A 1 222 ? 3.629 5.949 -4.130 1.00 98.00 222 PHE A CA 1
ATOM 1718 C C . PHE A 1 222 ? 2.502 6.632 -3.357 1.00 98.00 222 PHE A C 1
ATOM 1720 O O . PHE A 1 222 ? 1.932 7.593 -3.873 1.00 98.00 222 PHE A O 1
ATOM 1727 N N . PRO A 1 223 ? 2.149 6.150 -2.150 1.00 97.06 223 PRO A N 1
ATOM 1728 C CA . PRO A 1 223 ? 0.877 6.487 -1.500 1.00 97.06 223 PRO A CA 1
ATOM 1729 C C . PRO A 1 223 ? 0.682 7.985 -1.229 1.00 97.06 223 PRO A C 1
ATOM 1731 O O . PRO A 1 223 ? -0.443 8.473 -1.188 1.00 97.06 223 PRO A O 1
ATOM 1734 N N . LEU A 1 224 ? 1.788 8.722 -1.086 1.00 96.00 224 LEU A N 1
ATOM 1735 C CA . LEU A 1 224 ? 1.807 10.166 -0.840 1.00 96.00 224 LEU A CA 1
ATOM 1736 C C . LEU A 1 224 ? 2.006 11.010 -2.115 1.00 96.00 224 LEU A C 1
ATOM 1738 O O . LEU A 1 224 ? 2.278 12.208 -2.031 1.00 96.00 224 LEU A O 1
ATOM 1742 N N . TYR A 1 225 ? 1.911 10.422 -3.312 1.00 97.12 225 TYR A N 1
ATOM 1743 C CA . TYR A 1 225 ? 2.075 11.161 -4.566 1.00 97.12 225 TYR A CA 1
ATOM 1744 C C . TYR A 1 225 ? 0.798 11.914 -4.965 1.00 97.12 225 TYR A C 1
ATOM 1746 O O . TYR A 1 225 ? 0.019 11.462 -5.797 1.00 97.12 225 TYR A O 1
ATOM 1754 N N . ALA A 1 226 ? 0.613 13.114 -4.415 1.00 93.75 226 ALA A N 1
ATOM 1755 C CA . ALA A 1 226 ? -0.606 13.912 -4.597 1.00 93.75 226 ALA A CA 1
ATOM 1756 C C . ALA A 1 226 ? -0.914 14.343 -6.047 1.00 93.75 226 ALA A C 1
ATOM 1758 O O . ALA A 1 226 ? -2.037 14.733 -6.345 1.00 93.75 226 ALA A O 1
ATOM 1759 N N . LYS A 1 227 ? 0.067 14.304 -6.958 1.00 96.12 227 LYS A N 1
ATOM 1760 C CA . LYS A 1 227 ? -0.098 14.801 -8.338 1.00 96.12 227 LYS A CA 1
ATOM 1761 C C . LYS A 1 227 ? -0.835 13.827 -9.261 1.00 96.12 227 LYS A C 1
ATOM 1763 O O . LYS A 1 227 ? -1.227 14.230 -10.349 1.00 96.12 227 LYS A O 1
ATOM 1768 N N . ASP A 1 228 ? -0.956 12.559 -8.874 1.00 96.44 228 ASP A N 1
ATOM 1769 C CA . ASP A 1 228 ? -1.556 11.517 -9.708 1.00 96.44 228 ASP A CA 1
ATOM 1770 C C . ASP A 1 228 ? -2.170 10.428 -8.819 1.00 96.44 228 ASP A C 1
ATOM 1772 O O . ASP A 1 228 ? -1.457 9.662 -8.163 1.00 96.44 228 ASP A O 1
ATOM 1776 N N . ALA A 1 229 ? -3.503 10.361 -8.813 1.00 96.31 229 ALA A N 1
ATOM 1777 C CA . ALA A 1 229 ? -4.268 9.415 -8.009 1.00 96.31 229 ALA A CA 1
ATOM 1778 C C . ALA A 1 229 ? -3.988 7.950 -8.395 1.00 96.31 229 ALA A C 1
ATOM 1780 O O . ALA A 1 229 ? -3.968 7.078 -7.525 1.00 96.31 229 ALA A O 1
ATOM 1781 N N . ALA A 1 230 ? -3.695 7.667 -9.669 1.00 96.12 230 ALA A N 1
ATOM 1782 C CA . ALA A 1 230 ? -3.360 6.321 -10.120 1.00 96.12 230 ALA A CA 1
ATOM 1783 C C . ALA A 1 230 ? -2.021 5.865 -9.520 1.00 96.12 230 ALA A C 1
ATOM 1785 O O . ALA A 1 230 ? -1.918 4.752 -9.002 1.00 96.12 230 ALA A O 1
ATOM 1786 N N . ILE A 1 231 ? -1.009 6.741 -9.522 1.00 97.31 231 ILE A N 1
ATOM 1787 C CA . ILE A 1 231 ? 0.281 6.481 -8.857 1.00 97.31 231 ILE A CA 1
ATOM 1788 C C . ILE A 1 231 ? 0.107 6.384 -7.336 1.00 97.31 231 ILE A C 1
ATOM 1790 O O . ILE A 1 231 ? 0.768 5.558 -6.705 1.00 97.31 231 ILE A O 1
ATOM 1794 N N . ALA A 1 232 ? -0.790 7.175 -6.744 1.00 97.75 232 ALA A N 1
ATOM 1795 C CA . ALA A 1 232 ? -1.118 7.086 -5.322 1.00 97.75 232 ALA A CA 1
ATOM 1796 C C . ALA A 1 232 ? -1.867 5.795 -4.939 1.00 97.75 232 ALA A C 1
ATOM 1798 O O . ALA A 1 232 ? -2.014 5.509 -3.752 1.00 97.75 232 ALA A O 1
ATOM 1799 N N . GLY A 1 233 ? -2.313 4.996 -5.915 1.00 97.12 233 GLY A N 1
ATOM 1800 C CA . GLY A 1 233 ? -2.998 3.725 -5.682 1.00 97.12 233 GLY A CA 1
ATOM 1801 C C . GLY A 1 233 ? -4.514 3.843 -5.531 1.00 97.12 233 GLY A C 1
ATOM 1802 O O . GLY A 1 233 ? -5.119 3.012 -4.853 1.00 97.12 233 GLY A O 1
ATOM 1803 N N . ALA A 1 234 ? -5.135 4.856 -6.143 1.00 96.88 234 ALA A N 1
ATOM 1804 C CA . ALA A 1 234 ? -6.583 5.028 -6.126 1.00 96.88 234 ALA A CA 1
ATOM 1805 C C . ALA A 1 234 ? -7.322 3.784 -6.667 1.00 96.88 234 ALA A C 1
ATOM 1807 O O . ALA A 1 234 ? -6.835 3.119 -7.594 1.00 96.88 234 ALA A O 1
ATOM 1808 N N . PRO A 1 235 ? -8.501 3.447 -6.109 1.00 94.31 235 PRO A N 1
ATOM 1809 C CA . PRO A 1 235 ? -9.309 2.328 -6.586 1.00 94.31 235 PRO A CA 1
ATOM 1810 C C . PRO A 1 235 ? -9.629 2.441 -8.082 1.00 94.31 235 PRO A C 1
ATOM 1812 O O . PRO A 1 235 ? -9.970 3.513 -8.577 1.00 94.31 235 PRO A O 1
ATOM 1815 N N . GLY A 1 236 ? -9.495 1.331 -8.812 1.00 93.62 236 GLY A N 1
ATOM 1816 C CA . GLY A 1 236 ? -9.793 1.260 -10.248 1.00 93.62 236 GLY A CA 1
ATOM 1817 C C . GLY A 1 236 ? -8.797 1.974 -11.174 1.00 93.62 236 GLY A C 1
ATOM 1818 O O . GLY A 1 236 ? -8.934 1.873 -12.391 1.00 93.62 236 GLY A O 1
ATOM 1819 N N . GLN A 1 237 ? -7.778 2.654 -10.639 1.00 93.56 237 GLN A N 1
ATOM 1820 C CA . GLN A 1 237 ? -6.802 3.406 -11.427 1.00 93.56 237 GLN A CA 1
ATOM 1821 C C . GLN A 1 237 ? -5.421 2.743 -11.393 1.00 93.56 237 GLN A C 1
ATOM 1823 O O . GLN A 1 237 ? -4.905 2.369 -10.337 1.00 93.56 237 GLN A O 1
ATOM 1828 N N . TYR A 1 238 ? -4.803 2.602 -12.568 1.00 91.88 238 TYR A N 1
ATOM 1829 C CA . TYR A 1 238 ? -3.512 1.929 -12.724 1.00 91.88 238 TYR A CA 1
ATOM 1830 C C . TYR A 1 238 ? -2.650 2.687 -13.738 1.00 91.88 238 TYR A C 1
ATOM 1832 O O . TYR A 1 238 ? -2.977 2.665 -14.928 1.00 91.88 238 TYR A O 1
ATOM 1840 N N . PRO A 1 239 ? -1.548 3.329 -13.314 1.00 87.81 239 PRO A N 1
ATOM 1841 C CA . PRO A 1 239 ? -0.650 3.998 -14.239 1.00 87.81 239 PRO A CA 1
ATOM 1842 C C . PRO A 1 239 ? 0.040 2.914 -15.065 1.00 87.81 239 PRO A C 1
ATOM 1844 O O . PRO A 1 239 ? 0.779 2.085 -14.533 1.00 87.81 239 PRO A O 1
ATOM 1847 N N . LYS A 1 240 ? -0.248 2.874 -16.365 1.00 80.44 240 LYS A N 1
ATOM 1848 C CA . LYS A 1 240 ? 0.360 1.914 -17.285 1.00 80.44 240 LYS A CA 1
ATOM 1849 C C . LYS A 1 240 ? 0.987 2.670 -18.446 1.00 80.44 240 LYS A C 1
ATOM 1851 O O . LYS A 1 240 ? 0.287 3.453 -19.087 1.00 80.44 240 LYS A O 1
ATOM 1856 N N . PRO A 1 241 ? 2.273 2.437 -18.748 1.00 81.50 241 PRO A N 1
ATOM 1857 C CA . PRO A 1 241 ? 2.860 2.976 -19.961 1.00 81.50 241 PRO A CA 1
ATOM 1858 C C . PRO A 1 241 ? 2.167 2.341 -21.166 1.00 81.50 241 PRO A C 1
ATOM 1860 O O . PRO A 1 241 ? 1.977 1.116 -21.214 1.00 81.50 241 PRO A O 1
ATOM 1863 N N . ASP A 1 242 ? 1.805 3.167 -22.145 1.00 81.56 242 ASP A N 1
ATOM 1864 C CA . ASP A 1 242 ? 1.306 2.669 -23.420 1.00 81.56 242 ASP A CA 1
ATOM 1865 C C . ASP A 1 242 ? 2.385 1.839 -24.144 1.00 81.56 242 ASP A C 1
ATOM 1867 O O . ASP A 1 242 ? 3.570 1.825 -23.788 1.00 81.56 242 ASP A O 1
ATOM 1871 N N . ALA A 1 243 ? 1.972 1.097 -25.170 1.00 79.50 243 ALA A N 1
ATOM 1872 C CA . ALA A 1 243 ? 2.887 0.226 -25.900 1.00 79.50 243 ALA A CA 1
ATOM 1873 C C . ALA A 1 243 ? 4.037 0.998 -26.577 1.00 79.50 243 ALA A C 1
ATOM 1875 O O . ALA A 1 243 ? 5.124 0.444 -26.732 1.00 79.50 243 ALA A O 1
ATOM 1876 N N . ALA A 1 244 ? 3.829 2.255 -26.977 1.00 82.50 244 ALA A N 1
ATOM 1877 C CA . ALA A 1 244 ? 4.867 3.067 -27.605 1.00 82.50 244 ALA A CA 1
ATOM 1878 C C . ALA A 1 244 ? 5.936 3.484 -26.584 1.00 82.50 244 ALA A C 1
ATOM 1880 O O . ALA A 1 244 ? 7.130 3.329 -26.850 1.00 82.50 244 ALA A O 1
ATOM 1881 N N . ALA A 1 245 ? 5.526 3.912 -25.391 1.00 81.62 245 ALA A N 1
ATOM 1882 C CA . ALA A 1 245 ? 6.406 4.256 -24.282 1.00 81.62 245 ALA A CA 1
ATOM 1883 C C . ALA A 1 245 ? 7.260 3.057 -23.841 1.00 81.62 245 ALA A C 1
ATOM 1885 O O . ALA A 1 245 ? 8.468 3.202 -23.634 1.00 81.62 245 ALA A O 1
ATOM 1886 N N . ARG A 1 246 ? 6.668 1.855 -23.765 1.00 83.31 246 ARG A N 1
ATOM 1887 C CA . ARG A 1 246 ? 7.412 0.623 -23.435 1.00 83.31 246 ARG A CA 1
ATOM 1888 C C . ARG A 1 246 ? 8.442 0.270 -24.510 1.00 83.31 246 ARG A C 1
ATOM 1890 O O . ARG A 1 246 ? 9.612 0.055 -24.190 1.00 83.31 246 ARG A O 1
ATOM 1897 N N . LYS A 1 247 ? 8.057 0.308 -25.790 1.00 87.25 247 LYS A N 1
ATOM 1898 C CA . LYS A 1 247 ? 8.987 0.092 -26.914 1.00 87.25 247 LYS A CA 1
ATOM 1899 C C . LYS A 1 247 ? 10.134 1.100 -26.899 1.00 87.25 247 LYS A C 1
ATOM 1901 O O . LYS A 1 247 ? 11.292 0.708 -27.018 1.00 87.25 247 LYS A O 1
ATOM 1906 N N . MET A 1 248 ? 9.831 2.382 -26.692 1.00 84.56 248 MET A N 1
ATOM 1907 C CA . MET A 1 248 ? 10.834 3.445 -26.620 1.00 84.56 248 MET A CA 1
ATOM 1908 C C . MET A 1 248 ? 11.805 3.236 -25.451 1.00 84.56 248 MET A C 1
ATOM 1910 O O . MET A 1 248 ? 13.011 3.435 -25.609 1.00 84.56 248 MET A O 1
ATOM 1914 N N . PHE A 1 249 ? 11.310 2.788 -24.293 1.00 83.75 249 PHE A N 1
ATOM 1915 C CA . PHE A 1 249 ? 12.155 2.451 -23.151 1.00 83.75 249 PHE A CA 1
ATOM 1916 C C . PHE A 1 249 ? 13.183 1.371 -23.505 1.00 83.75 249 PHE A C 1
ATOM 1918 O O . PHE A 1 249 ? 14.382 1.591 -23.319 1.00 83.75 249 PHE A O 1
ATOM 1925 N N . TYR A 1 250 ? 12.751 0.239 -24.066 1.00 84.88 250 TYR A N 1
ATOM 1926 C CA . TYR A 1 250 ? 13.670 -0.843 -24.438 1.00 84.88 250 TYR A CA 1
ATOM 1927 C C . TYR A 1 250 ? 14.588 -0.466 -25.605 1.00 84.88 250 TYR A C 1
ATOM 1929 O O . TYR A 1 250 ? 15.764 -0.833 -25.593 1.00 84.88 250 TYR A O 1
ATOM 1937 N N . ALA A 1 251 ? 14.091 0.305 -26.574 1.00 85.25 251 ALA A N 1
ATOM 1938 C CA . ALA A 1 251 ? 14.893 0.787 -27.693 1.00 85.25 251 ALA A CA 1
ATOM 1939 C C . ALA A 1 251 ? 16.050 1.686 -27.233 1.00 85.25 251 ALA A C 1
ATOM 1941 O O . ALA A 1 251 ? 17.173 1.539 -27.714 1.00 85.25 251 ALA A O 1
ATOM 1942 N N . ARG A 1 252 ? 15.787 2.582 -26.272 1.00 83.69 252 ARG A N 1
ATOM 1943 C CA . ARG A 1 252 ? 16.787 3.514 -25.733 1.00 83.69 252 ARG A CA 1
ATOM 1944 C C . ARG A 1 252 ? 17.758 2.852 -24.759 1.00 83.69 252 ARG A C 1
ATOM 1946 O O . ARG A 1 252 ? 18.930 3.208 -24.747 1.00 83.69 252 ARG A O 1
ATOM 1953 N N . THR A 1 253 ? 17.278 1.929 -23.928 1.00 81.06 253 THR A N 1
ATOM 1954 C CA . THR A 1 253 ? 18.092 1.335 -22.853 1.00 81.06 253 THR A CA 1
ATOM 1955 C C . THR A 1 253 ? 18.864 0.092 -23.278 1.00 81.06 253 THR A C 1
ATOM 1957 O O . THR A 1 253 ? 19.864 -0.236 -22.652 1.00 81.06 253 THR A O 1
ATOM 1960 N N . GLY A 1 254 ? 18.407 -0.634 -24.303 1.00 82.56 254 GLY A N 1
ATOM 1961 C CA . GLY A 1 254 ? 19.014 -1.910 -24.684 1.00 82.56 254 GLY A CA 1
ATOM 1962 C C . GLY A 1 254 ? 18.816 -3.027 -23.651 1.00 82.56 254 GLY A C 1
ATOM 1963 O O . GLY A 1 254 ? 19.392 -4.100 -23.806 1.00 82.56 254 GLY A O 1
ATOM 1964 N N . LEU A 1 255 ? 17.988 -2.816 -22.624 1.00 83.38 255 LEU A N 1
ATOM 1965 C CA . LEU A 1 255 ? 17.764 -3.797 -21.563 1.00 83.38 255 LEU A CA 1
ATOM 1966 C C . LEU A 1 255 ? 17.049 -5.053 -22.075 1.00 83.38 255 LEU A C 1
ATOM 1968 O O . LEU A 1 255 ? 16.294 -5.015 -23.062 1.00 83.38 255 LEU A O 1
ATOM 1972 N N . THR A 1 256 ? 17.276 -6.160 -21.365 1.00 86.12 256 THR A N 1
ATOM 1973 C CA . THR A 1 256 ? 16.614 -7.447 -21.592 1.00 86.12 256 THR A CA 1
ATOM 1974 C C . THR A 1 256 ? 15.107 -7.293 -21.447 1.00 86.12 256 THR A C 1
ATOM 1976 O O . THR A 1 256 ? 14.609 -6.844 -20.415 1.00 86.12 256 THR A O 1
ATOM 1979 N N . CYS A 1 257 ? 14.374 -7.660 -22.494 1.00 83.75 257 CYS A N 1
ATOM 1980 C CA . CYS A 1 257 ? 12.922 -7.618 -22.498 1.00 83.75 257 CYS A CA 1
ATOM 1981 C C . CYS A 1 257 ? 12.358 -8.794 -21.685 1.00 83.75 257 CYS A C 1
ATOM 1983 O O . CYS A 1 257 ? 12.663 -9.940 -22.017 1.00 83.75 257 CYS A O 1
ATOM 1985 N N . PRO A 1 258 ? 11.476 -8.556 -20.701 1.00 76.06 258 PRO A N 1
ATOM 1986 C CA . PRO A 1 258 ? 10.877 -9.624 -19.903 1.00 76.06 258 PRO A CA 1
ATOM 1987 C C . PRO A 1 258 ? 9.902 -10.494 -20.709 1.00 76.06 258 PRO A C 1
ATOM 1989 O O . PRO A 1 258 ? 9.615 -11.613 -20.307 1.00 76.06 258 PRO A O 1
ATOM 1992 N N . ALA A 1 259 ? 9.396 -10.006 -21.849 1.00 82.69 259 ALA A N 1
ATOM 1993 C CA . ALA A 1 259 ? 8.441 -10.743 -22.674 1.00 82.69 259 ALA A CA 1
ATOM 1994 C C . ALA A 1 259 ? 9.098 -11.678 -23.702 1.00 82.69 259 ALA A C 1
ATOM 1996 O O . ALA A 1 259 ? 8.521 -12.705 -24.038 1.00 82.69 259 ALA A O 1
ATOM 1997 N N . CYS A 1 260 ? 10.269 -11.325 -24.246 1.00 86.56 260 CYS A N 1
ATOM 1998 C CA . CYS A 1 260 ? 10.932 -12.128 -25.285 1.00 86.56 260 CYS A CA 1
ATOM 1999 C C . CYS A 1 260 ? 12.377 -12.529 -24.968 1.00 86.56 260 CYS A C 1
ATOM 2001 O O . CYS A 1 260 ? 13.014 -13.159 -25.804 1.00 86.56 260 CYS A O 1
ATOM 2003 N N . GLY A 1 261 ? 12.930 -12.120 -23.824 1.00 86.25 261 GLY A N 1
ATOM 2004 C CA . GLY A 1 261 ? 14.304 -12.428 -23.416 1.00 86.25 261 GLY A CA 1
ATOM 2005 C C . GLY A 1 261 ? 15.404 -11.698 -24.198 1.00 86.25 261 GLY A C 1
ATOM 2006 O O . GLY A 1 261 ? 16.564 -11.764 -23.814 1.00 86.25 261 GLY A O 1
ATOM 2007 N N . GLN A 1 262 ? 15.076 -10.968 -25.268 1.00 87.50 262 GLN A 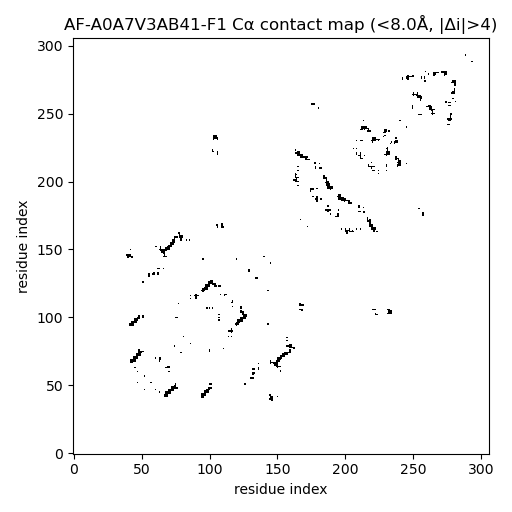N 1
ATOM 2008 C CA . GLN A 1 262 ? 16.076 -10.271 -26.083 1.00 87.50 262 GLN A CA 1
ATOM 2009 C C . GLN A 1 262 ? 16.594 -8.996 -25.406 1.00 87.50 262 GLN A C 1
ATOM 2011 O O . GLN A 1 262 ? 15.800 -8.227 -24.856 1.00 87.50 262 GLN A O 1
ATOM 2016 N N . ALA A 1 263 ? 17.890 -8.717 -25.547 1.00 87.81 263 ALA A N 1
ATOM 2017 C CA . ALA A 1 263 ? 18.561 -7.477 -25.143 1.00 87.81 263 ALA A CA 1
ATOM 2018 C C . ALA A 1 263 ? 19.151 -6.736 -26.364 1.00 87.81 263 ALA A C 1
ATOM 2020 O O . ALA A 1 263 ? 19.061 -7.215 -27.492 1.00 87.81 263 ALA A O 1
ATOM 2021 N N . GLY A 1 264 ? 19.736 -5.557 -26.151 1.00 85.12 264 GLY A N 1
ATOM 2022 C CA . GLY A 1 264 ? 20.399 -4.759 -27.187 1.00 85.12 264 GLY A CA 1
ATOM 2023 C C . GLY A 1 264 ? 19.475 -3.806 -27.953 1.00 85.12 264 GLY A C 1
ATOM 2024 O O . GLY A 1 264 ? 18.271 -3.710 -27.694 1.00 85.12 264 GLY A O 1
ATOM 2025 N N . LYS A 1 265 ? 20.038 -3.036 -28.887 1.00 79.38 265 LYS A N 1
ATOM 2026 C CA . LYS A 1 265 ? 19.250 -2.109 -29.716 1.00 79.38 265 LYS A CA 1
ATOM 2027 C C . LYS A 1 265 ? 18.331 -2.895 -30.667 1.00 79.38 265 LYS A C 1
ATOM 2029 O O . LYS A 1 265 ? 18.721 -3.972 -31.115 1.00 79.38 265 LYS A O 1
ATOM 2034 N N . PRO A 1 266 ? 17.120 -2.400 -30.980 1.00 73.38 266 PRO A N 1
ATOM 2035 C CA . PRO A 1 266 ? 16.260 -3.049 -31.960 1.00 73.38 266 PRO A CA 1
ATOM 2036 C C . PRO A 1 266 ? 16.970 -3.104 -33.316 1.00 73.38 266 PRO A C 1
ATOM 2038 O O . PRO A 1 266 ? 17.330 -2.066 -33.865 1.00 73.38 266 PRO A O 1
ATOM 2041 N N . GLY A 1 267 ? 17.189 -4.309 -33.840 1.00 72.69 267 GLY A N 1
ATOM 2042 C CA . GLY A 1 267 ? 17.609 -4.492 -35.228 1.00 72.69 267 GLY A CA 1
ATOM 2043 C C . GLY A 1 267 ? 16.437 -4.265 -36.185 1.00 72.69 267 GLY A C 1
ATOM 2044 O O . GLY A 1 267 ? 15.279 -4.468 -35.813 1.00 72.69 267 GLY A O 1
ATOM 2045 N N . ALA A 1 268 ? 16.727 -3.877 -37.425 1.00 71.00 268 ALA A N 1
ATOM 2046 C CA . ALA A 1 268 ? 15.730 -3.818 -38.487 1.00 71.00 268 ALA A CA 1
ATOM 2047 C C . ALA A 1 268 ? 15.672 -5.170 -39.214 1.00 71.00 268 ALA A C 1
ATOM 2049 O O . ALA A 1 268 ? 16.671 -5.633 -39.758 1.00 71.00 268 ALA A O 1
ATOM 2050 N N . ARG A 1 269 ? 14.497 -5.804 -39.227 1.00 73.06 269 ARG A N 1
ATOM 2051 C CA . ARG A 1 269 ? 14.179 -6.925 -40.124 1.00 73.06 269 ARG A CA 1
ATOM 2052 C C . ARG A 1 269 ? 12.844 -6.618 -40.801 1.00 73.06 269 ARG A C 1
ATOM 2054 O O . ARG A 1 269 ? 11.804 -6.819 -40.170 1.00 73.06 269 ARG A O 1
ATOM 2061 N N . PRO A 1 270 ? 12.857 -6.061 -42.025 1.00 75.31 270 PRO A N 1
ATOM 2062 C CA . PRO A 1 270 ? 11.635 -5.741 -42.754 1.00 75.31 270 PRO A CA 1
ATOM 2063 C C . PRO A 1 270 ? 10.718 -6.968 -42.850 1.00 75.31 270 PRO A C 1
ATOM 2065 O O . PRO A 1 270 ? 11.180 -8.061 -43.161 1.00 75.31 270 PRO A O 1
ATOM 2068 N N . GLY A 1 271 ? 9.432 -6.800 -42.532 1.00 76.06 271 GLY A N 1
ATOM 2069 C CA . GLY A 1 271 ? 8.424 -7.867 -42.615 1.00 76.06 271 GLY A CA 1
ATOM 2070 C C . GLY A 1 271 ? 8.406 -8.888 -41.466 1.00 76.06 271 GLY A C 1
ATOM 2071 O O . GLY A 1 271 ? 7.488 -9.701 -41.410 1.00 76.06 271 GLY A O 1
ATOM 2072 N N . ALA A 1 272 ? 9.354 -8.854 -40.522 1.00 81.06 272 ALA A N 1
ATOM 2073 C CA . ALA A 1 272 ? 9.364 -9.797 -39.402 1.00 81.06 272 ALA A CA 1
ATOM 2074 C C . ALA A 1 272 ? 8.352 -9.410 -38.298 1.00 81.06 272 ALA A C 1
ATOM 2076 O O . ALA A 1 272 ? 8.240 -8.228 -37.954 1.00 81.06 272 ALA A O 1
ATOM 2077 N N . PRO A 1 273 ? 7.661 -10.382 -37.665 1.00 87.19 273 PRO A N 1
ATOM 2078 C CA . PRO A 1 273 ? 6.806 -10.102 -36.515 1.00 87.19 273 PRO A CA 1
ATOM 2079 C C . PRO A 1 273 ? 7.639 -9.557 -35.345 1.00 87.19 273 PRO A C 1
ATOM 2081 O O . PRO A 1 273 ? 8.692 -10.100 -35.008 1.00 87.19 273 PRO A O 1
ATOM 2084 N N . VAL A 1 274 ? 7.163 -8.493 -34.694 1.00 90.19 274 VAL A N 1
ATOM 2085 C CA . VAL A 1 274 ? 7.862 -7.832 -33.579 1.00 90.19 274 VAL A CA 1
ATOM 2086 C C . VAL A 1 274 ? 7.276 -8.202 -32.219 1.00 90.19 274 VAL A C 1
ATOM 2088 O O . VAL A 1 274 ? 6.103 -8.544 -32.078 1.00 90.19 274 VAL A O 1
ATOM 2091 N N . CYS A 1 275 ? 8.096 -8.107 -31.177 1.00 87.94 275 CYS A N 1
ATOM 2092 C CA . CYS A 1 275 ? 7.650 -8.231 -29.799 1.00 87.94 275 CYS A CA 1
ATOM 2093 C C . CYS A 1 275 ? 6.755 -7.042 -29.417 1.00 87.94 275 CYS A C 1
ATOM 2095 O O . CYS A 1 275 ? 7.159 -5.886 -29.544 1.00 87.94 275 CYS A O 1
ATOM 2097 N N . GLY A 1 276 ? 5.559 -7.319 -28.890 1.00 85.25 276 GLY A N 1
ATOM 2098 C CA . GLY A 1 276 ? 4.623 -6.282 -28.442 1.00 85.25 276 GLY A CA 1
ATOM 2099 C C . GLY A 1 276 ? 5.147 -5.416 -27.290 1.00 85.25 276 GLY A C 1
ATOM 2100 O O . GLY A 1 276 ? 4.682 -4.291 -27.128 1.00 85.25 276 GLY A O 1
ATOM 2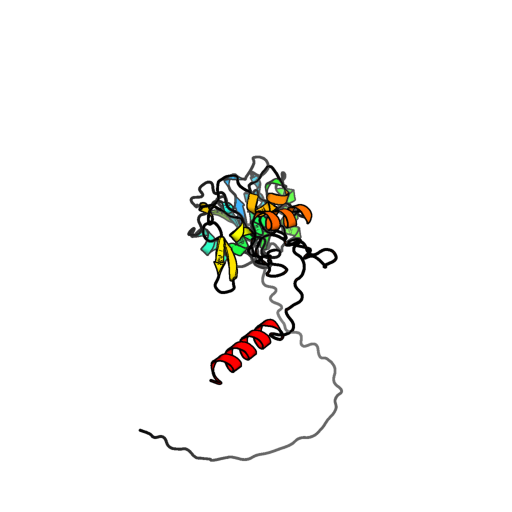101 N N . GLU A 1 277 ? 6.129 -5.913 -26.531 1.00 83.94 277 GLU A N 1
ATOM 2102 C CA . GLU A 1 277 ? 6.694 -5.227 -25.366 1.00 83.94 277 GLU A CA 1
ATOM 2103 C C . GLU A 1 277 ? 7.891 -4.336 -25.722 1.00 83.94 277 GLU A C 1
ATOM 2105 O O . GLU A 1 277 ? 7.866 -3.131 -25.486 1.00 83.94 277 GLU A O 1
ATOM 2110 N N . CYS A 1 278 ? 8.939 -4.907 -26.323 1.00 86.69 278 CYS A N 1
ATOM 2111 C CA . CYS A 1 278 ? 10.164 -4.169 -26.647 1.00 86.69 278 CYS A CA 1
ATOM 2112 C C . CYS A 1 278 ? 10.245 -3.680 -28.095 1.00 86.69 278 CYS A C 1
ATOM 2114 O O . CYS A 1 278 ? 11.156 -2.929 -28.428 1.00 86.69 278 CYS A O 1
ATOM 2116 N N . GLY A 1 279 ? 9.342 -4.123 -28.973 1.00 88.12 279 GLY A N 1
ATOM 2117 C CA . GLY A 1 279 ? 9.355 -3.769 -30.395 1.00 88.12 279 GLY A CA 1
ATOM 2118 C C . GLY A 1 279 ? 10.461 -4.441 -31.211 1.00 88.12 279 GLY A C 1
ATOM 2119 O O . GLY A 1 279 ? 10.540 -4.202 -32.411 1.00 88.12 279 GLY A O 1
ATOM 2120 N N . ARG A 1 280 ? 11.306 -5.285 -30.601 1.00 89.81 280 ARG A N 1
ATOM 2121 C CA . ARG A 1 280 ? 12.370 -6.007 -31.315 1.00 89.81 280 ARG A CA 1
ATOM 2122 C C . ARG A 1 280 ? 11.778 -7.104 -32.210 1.00 89.81 280 ARG A C 1
ATOM 2124 O O . ARG A 1 280 ? 10.792 -7.724 -31.796 1.00 89.81 280 ARG A O 1
ATOM 2131 N N . PRO A 1 281 ? 12.362 -7.385 -33.390 1.00 89.31 281 PRO A N 1
ATOM 2132 C CA . PRO A 1 281 ? 11.966 -8.529 -34.206 1.00 89.31 281 PRO A CA 1
ATOM 2133 C C . PRO A 1 281 ? 12.006 -9.816 -33.382 1.00 89.31 281 PRO A C 1
ATOM 2135 O O . PRO A 1 281 ? 12.964 -10.057 -32.647 1.00 89.31 281 PRO A O 1
ATOM 2138 N N . ARG A 1 282 ? 10.977 -10.660 -33.472 1.00 83.62 282 ARG A N 1
ATOM 2139 C CA . ARG A 1 282 ? 11.042 -11.997 -32.881 1.00 83.62 282 ARG A CA 1
ATOM 2140 C C . ARG A 1 282 ? 12.099 -12.780 -33.650 1.00 83.62 282 ARG A C 1
ATOM 2142 O O . ARG A 1 282 ? 11.941 -13.049 -34.836 1.00 83.62 282 ARG A O 1
ATOM 2149 N N . VAL A 1 283 ? 13.192 -13.114 -32.975 1.00 71.31 283 VAL A N 1
ATOM 2150 C CA . VAL A 1 283 ? 14.087 -14.156 -33.463 1.00 71.31 283 VAL A CA 1
ATOM 2151 C C . VAL A 1 283 ? 13.281 -15.441 -33.311 1.00 71.31 283 VAL A C 1
ATOM 2153 O O . VAL A 1 283 ? 12.806 -15.721 -32.208 1.00 71.31 283 VAL A O 1
ATOM 2156 N N . ALA A 1 284 ? 13.029 -16.162 -34.407 1.00 59.47 284 ALA A N 1
ATOM 2157 C CA . ALA A 1 284 ? 12.561 -17.537 -34.289 1.00 59.47 284 ALA A CA 1
ATOM 2158 C C . ALA A 1 284 ? 13.510 -18.239 -33.310 1.00 59.47 284 ALA A C 1
ATOM 2160 O O . ALA A 1 284 ? 14.717 -17.986 -33.373 1.00 59.47 284 ALA A O 1
ATOM 2161 N N . ALA A 1 285 ? 12.983 -19.031 -32.367 1.00 50.00 285 ALA A N 1
ATOM 2162 C CA . ALA A 1 285 ? 13.843 -19.907 -31.578 1.00 50.00 285 ALA A CA 1
ATOM 2163 C C . ALA A 1 285 ? 14.757 -20.603 -32.584 1.00 50.00 285 ALA A C 1
ATOM 2165 O O . ALA A 1 285 ? 14.238 -21.142 -33.561 1.00 50.00 285 ALA A O 1
ATOM 2166 N N . ALA A 1 286 ? 16.072 -20.444 -32.432 1.00 45.09 286 ALA A N 1
ATOM 2167 C CA . ALA A 1 286 ? 17.027 -21.037 -33.346 1.00 45.09 286 ALA A CA 1
ATOM 2168 C C . ALA A 1 286 ? 16.744 -22.542 -33.363 1.00 45.09 286 ALA A C 1
ATOM 2170 O O . ALA A 1 286 ? 17.058 -23.253 -32.411 1.00 45.09 286 ALA A O 1
ATOM 2171 N N . GLY A 1 287 ? 16.035 -22.995 -34.393 1.00 41.47 287 GLY A N 1
ATOM 2172 C CA . GLY A 1 287 ? 16.041 -24.386 -34.769 1.00 41.47 287 GLY A CA 1
ATOM 2173 C C . GLY A 1 287 ? 17.437 -24.643 -35.297 1.00 41.47 287 GLY A C 1
ATOM 2174 O O . GLY A 1 287 ? 17.831 -24.005 -36.269 1.00 41.47 287 GLY A O 1
ATOM 2175 N N . GLY A 1 288 ? 18.155 -25.523 -34.608 1.00 44.84 288 GLY A N 1
ATOM 2176 C CA . GLY A 1 288 ? 19.345 -26.173 -35.133 1.00 44.84 288 GLY A CA 1
ATOM 2177 C C . GLY A 1 288 ? 20.642 -25.392 -34.968 1.00 44.84 288 GLY A C 1
ATOM 2178 O O . GLY A 1 288 ? 20.812 -24.288 -35.481 1.00 44.84 288 GLY A O 1
ATOM 2179 N N . ARG A 1 289 ? 21.594 -26.032 -34.298 1.00 54.78 289 ARG A N 1
ATOM 2180 C CA . ARG A 1 289 ? 23.033 -25.775 -34.389 1.00 54.78 289 ARG A CA 1
ATOM 2181 C C . ARG A 1 289 ? 23.559 -26.299 -35.736 1.00 54.78 289 ARG A C 1
ATOM 2183 O O . ARG A 1 289 ? 24.430 -27.156 -35.757 1.00 54.78 289 ARG A O 1
ATOM 2190 N N . ASP A 1 290 ? 22.971 -25.901 -36.862 1.00 60.25 290 ASP A N 1
ATOM 2191 C CA . ASP A 1 290 ? 23.035 -26.815 -38.017 1.00 60.25 290 ASP A CA 1
ATOM 2192 C C . ASP A 1 290 ? 23.880 -26.305 -39.187 1.00 60.25 290 ASP A C 1
ATOM 2194 O O . ASP A 1 290 ? 24.419 -27.122 -39.917 1.00 60.25 290 ASP A O 1
A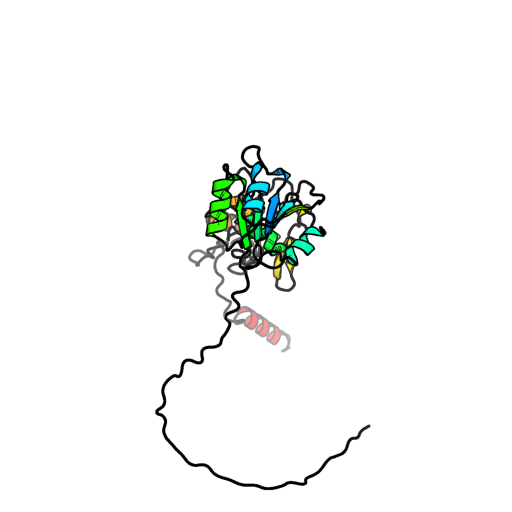TOM 2198 N N . GLU A 1 291 ? 24.066 -24.992 -39.368 1.00 61.16 291 GLU A N 1
ATOM 2199 C CA . GLU A 1 291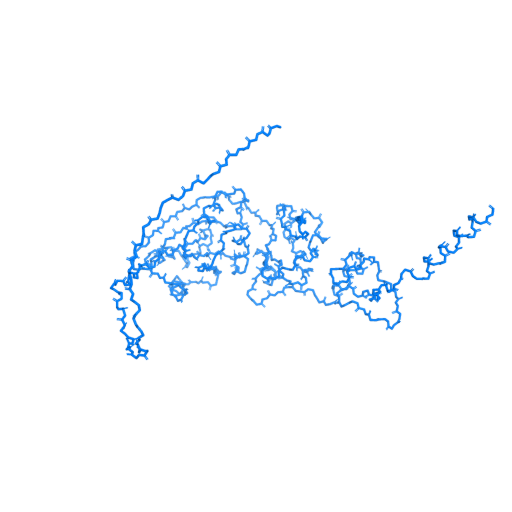 ? 24.861 -24.488 -40.507 1.00 61.16 291 GLU A CA 1
ATOM 2200 C C . GLU A 1 291 ? 26.197 -23.880 -40.095 1.00 61.16 291 GLU A C 1
ATOM 2202 O O . GLU A 1 291 ? 27.230 -24.255 -40.638 1.00 61.16 291 GLU A O 1
ATOM 2207 N N . LEU A 1 292 ? 26.215 -22.959 -39.126 1.00 65.31 292 LEU A N 1
ATOM 2208 C CA . LEU A 1 292 ? 27.476 -22.336 -38.717 1.00 65.31 292 LEU A CA 1
ATOM 2209 C C . LEU A 1 292 ? 28.350 -23.308 -37.915 1.00 65.31 292 LEU A C 1
ATOM 2211 O O . LEU A 1 292 ? 29.550 -23.375 -38.158 1.00 65.31 292 LEU A O 1
ATOM 2215 N N . ASP A 1 293 ? 27.737 -24.082 -37.017 1.00 70.94 293 ASP A N 1
ATOM 2216 C CA . ASP A 1 293 ? 28.432 -25.101 -36.226 1.00 70.94 293 ASP A CA 1
ATOM 2217 C C . ASP A 1 293 ? 28.895 -26.259 -37.131 1.00 70.94 293 ASP A C 1
ATOM 2219 O O . ASP A 1 293 ? 30.039 -26.674 -37.031 1.00 70.94 293 ASP A O 1
ATOM 2223 N N . ALA A 1 294 ? 28.098 -26.678 -38.124 1.00 74.12 294 ALA A N 1
ATOM 2224 C CA . ALA A 1 294 ? 28.531 -27.684 -39.104 1.00 74.12 294 ALA A CA 1
ATOM 2225 C C . ALA A 1 294 ? 29.685 -27.206 -40.005 1.00 74.12 294 ALA A C 1
ATOM 2227 O O . ALA A 1 294 ? 30.543 -27.999 -40.396 1.00 74.12 294 ALA A O 1
ATOM 2228 N N . LEU A 1 295 ? 29.731 -25.911 -40.342 1.00 76.12 295 LEU A N 1
ATOM 2229 C CA . LEU A 1 295 ? 30.863 -25.323 -41.064 1.00 76.12 295 LEU A CA 1
ATOM 2230 C C . LEU A 1 295 ? 32.115 -25.209 -40.181 1.00 76.12 295 LEU A C 1
ATOM 2232 O O . LEU A 1 295 ? 33.222 -25.370 -40.694 1.00 76.12 295 LEU A O 1
ATOM 2236 N N . LEU A 1 296 ? 31.953 -24.948 -38.879 1.00 77.62 296 LEU A N 1
ATOM 2237 C CA . LEU A 1 296 ? 33.044 -24.934 -37.898 1.00 77.62 296 LEU A CA 1
ATOM 2238 C C . LEU A 1 296 ? 33.602 -26.345 -37.665 1.00 77.62 296 LEU A C 1
ATOM 2240 O O . LEU A 1 296 ? 34.807 -26.538 -37.813 1.00 77.62 296 LEU A O 1
ATOM 2244 N N . ASP A 1 297 ? 32.736 -27.332 -37.437 1.00 80.19 297 ASP A N 1
ATOM 2245 C CA . ASP A 1 297 ? 33.108 -28.745 -37.284 1.00 80.19 297 ASP A CA 1
ATOM 2246 C C . ASP A 1 297 ? 33.806 -29.273 -38.555 1.00 80.19 297 ASP A C 1
ATOM 2248 O O . ASP A 1 297 ? 34.814 -29.982 -38.497 1.00 80.19 297 ASP A O 1
ATOM 2252 N N . GLY A 1 298 ? 33.320 -28.873 -39.738 1.00 77.62 298 GLY A N 1
ATOM 2253 C CA . GLY A 1 298 ? 33.943 -29.208 -41.02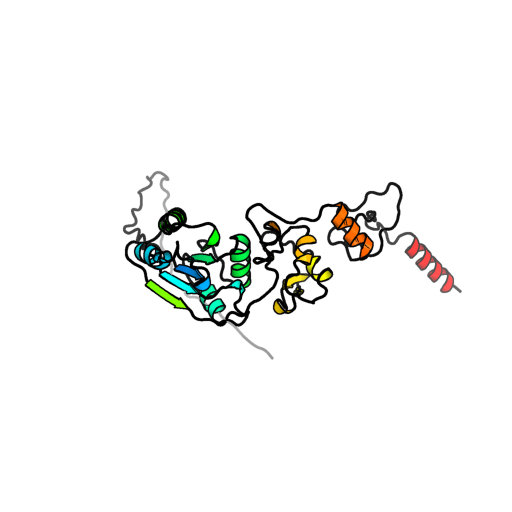0 1.00 77.62 298 GLY A CA 1
ATOM 2254 C C . GLY A 1 298 ? 35.327 -28.575 -41.223 1.00 77.62 298 GLY A C 1
ATOM 2255 O O . GLY A 1 298 ? 36.191 -29.177 -41.864 1.00 77.62 298 GLY A O 1
ATOM 2256 N N . LEU A 1 299 ? 35.565 -27.382 -40.672 1.00 80.31 299 LEU A N 1
ATOM 2257 C CA . LEU A 1 299 ? 36.871 -26.717 -40.704 1.00 80.31 299 LEU A CA 1
ATOM 2258 C C . LEU A 1 299 ? 37.879 -27.387 -39.763 1.00 80.31 299 LEU A C 1
ATOM 2260 O O . LEU A 1 299 ? 39.041 -27.531 -40.147 1.00 80.31 299 LEU A O 1
ATOM 2264 N N . GLU A 1 300 ? 37.446 -27.832 -38.583 1.00 76.44 300 GLU A N 1
ATOM 2265 C CA . GLU A 1 300 ? 38.297 -28.561 -37.632 1.00 76.44 300 GLU A CA 1
ATOM 2266 C C . GLU A 1 300 ? 38.746 -29.915 -38.210 1.00 76.44 300 GLU A C 1
ATOM 2268 O O . GLU A 1 300 ? 39.940 -30.222 -38.217 1.00 76.44 300 GLU A O 1
ATOM 2273 N N . HIS A 1 301 ? 37.842 -30.666 -38.850 1.00 75.00 301 HIS A N 1
ATOM 2274 C CA . HIS A 1 301 ? 38.191 -31.921 -39.534 1.00 75.00 301 HIS A CA 1
ATOM 2275 C C . HIS A 1 301 ? 39.196 -31.758 -40.689 1.00 75.00 301 HIS A C 1
ATOM 2277 O O . HIS A 1 301 ? 39.986 -32.664 -40.958 1.00 75.00 301 HIS A O 1
ATOM 2283 N N . LEU A 1 302 ? 39.211 -30.609 -41.370 1.00 74.12 302 LEU A N 1
ATOM 2284 C CA . LEU A 1 302 ? 40.195 -30.322 -42.423 1.00 74.12 302 LEU A CA 1
ATOM 2285 C C . LEU A 1 302 ? 41.581 -29.956 -41.870 1.00 74.12 302 LEU A C 1
ATOM 2287 O O . LEU A 1 302 ? 42.571 -30.044 -42.602 1.00 74.12 302 LEU A O 1
ATOM 2291 N N . GLN A 1 303 ? 41.662 -29.530 -40.608 1.00 71.31 303 GLN A N 1
ATOM 2292 C CA . GLN A 1 303 ? 42.918 -29.167 -39.949 1.00 71.31 303 GLN A CA 1
ATOM 2293 C C . GLN A 1 303 ? 43.576 -30.355 -39.238 1.00 71.31 303 GLN A C 1
ATOM 2295 O O . GLN A 1 303 ? 44.802 -30.414 -39.196 1.00 71.31 303 GLN A O 1
ATOM 2300 N N . GLU A 1 304 ? 42.793 -31.320 -38.751 1.00 71.00 304 GLU A N 1
ATOM 2301 C CA . GLU A 1 304 ? 43.294 -32.521 -38.058 1.00 71.00 304 GLU A CA 1
ATOM 2302 C C . GLU A 1 304 ? 43.698 -33.668 -39.007 1.00 71.00 304 GLU A C 1
ATOM 2304 O O . GLU A 1 304 ? 44.392 -34.598 -38.603 1.00 71.00 304 GLU A O 1
ATOM 2309 N N . GLY A 1 305 ? 43.294 -33.605 -40.279 1.00 58.88 305 GLY A N 1
ATOM 2310 C CA . GLY A 1 305 ? 43.567 -34.626 -41.298 1.00 58.88 305 GLY A CA 1
ATOM 2311 C C . GLY A 1 305 ? 44.850 -34.437 -42.119 1.00 58.88 305 GLY A C 1
ATOM 2312 O O . GLY A 1 305 ? 44.879 -34.875 -43.272 1.00 58.88 305 GLY A O 1
ATOM 2313 N N . ARG A 1 306 ? 45.884 -33.768 -41.590 1.00 49.34 306 ARG A N 1
ATOM 2314 C CA . ARG A 1 306 ? 47.174 -33.571 -42.279 1.00 49.34 306 ARG A CA 1
ATOM 2315 C C . ARG A 1 306 ? 48.352 -34.126 -41.487 1.00 49.34 306 ARG A C 1
ATOM 2317 O O . ARG A 1 306 ? 48.423 -33.847 -40.274 1.00 49.34 306 ARG A O 1
#

Foldseek 3Di:
DDDDDDDDDDDDDDDDDDDDDDDDDDDDPPPPDPDPCPPFADAEEEEAAQVPQDPLCPCLLVVVQQLAYAYEHEHQLVQADPPWVVLVVLLPDDHAYEYEHLFAFQLVQLSCVVSNNDDPNYYYHNNVVDRHSVVVSVVVVVSDDHGDDGHHYYYDDGDGDDFWFKGFRPVQDPQLCQLVVPDPQNQWDADPVRGIDRPHRRSDDPQDLPSCLDRQRLGIATLPNPVDCSNNPHPPHGRHHDLVRQLVVQQVPQDQGSQQRGGGHADDDPPADADSRNRHGRDDPDDDPPPPVVVVVVVVVVVVPD

Secondary structure (DSSP, 8-state):
---------------------------------S----PPPPPPEEEEEGGG--GGGTTHHHHHHHTT-EEEEE--GGGS-TT-HHHHHHHH--S-EEEEESS-HHHHHHHHHHTT---TTEEEEEGGG-S-HHHHHHHHHHHS---SS---EEE-----------EE-TTT-----HHHHH-TT--EEE-TTS-EEES-GGGSPTT--HHHHH-TT--EE-TT-TT-TTTTT-TT------HHHHHHHHHHH-PPPTTT---SSPPP-TTPPBPTTT--B-PPP---S-SHHHHHHHHHHHHH--

Nearest PDB structures (foldseek):
  6n2o-assembly1_A  TM=5.797E-01  e=3.713E+00  Magnetococcus marinus MC-1
  3pfi-assembly1_B  TM=3.405E-01  e=7.237E-01  Campylobacter jejuni subsp. jejuni NCTC 11168 = ATCC 700819
  1los-assembly2_C  TM=2.356E-01  e=3.954E+00  Methanothermobacter thermautotrophicus str. Delta H
  3mwc-assembly1_A-2  TM=2.803E-01  e=7.416E+00  Kosmotoga olearia TBF 19.5.1

pLDDT: mean 82.99, std 20.48, range [29.12, 98.38]

Solvent-accessible surface area (backbone atoms only — not comparable to full-atom values): 18186 Å² total; per-residue (Å²): 134,88,80,88,89,83,86,88,82,89,86,86,83,89,83,90,84,82,87,82,90,81,80,99,76,80,80,89,74,78,79,77,76,86,74,84,77,75,68,77,58,62,63,24,35,35,39,34,27,54,92,63,60,47,83,66,38,65,58,32,62,56,55,37,14,65,61,13,21,38,27,32,34,28,52,56,69,87,26,44,55,92,83,40,67,64,47,58,52,50,38,68,56,76,74,32,33,37,40,36,37,84,34,33,36,55,43,50,47,23,49,27,47,77,51,58,43,56,59,89,68,53,46,56,42,38,46,76,83,58,67,50,44,66,62,54,50,52,52,48,57,74,76,42,78,60,36,88,58,68,42,44,81,48,77,48,87,62,82,56,55,98,68,47,50,79,37,54,34,68,94,50,50,80,43,70,43,60,48,49,76,63,44,90,53,59,27,45,42,67,47,100,84,59,37,59,44,78,74,31,46,85,48,36,60,76,93,65,60,66,54,23,52,63,24,81,64,27,21,38,23,31,58,83,40,85,92,38,54,31,40,13,24,33,87,99,40,57,38,53,50,52,61,65,58,40,18,51,49,28,44,74,66,26,50,66,31,81,88,76,68,51,57,46,64,63,67,92,58,91,93,54,63,55,37,79,54,42,57,30,55,60,73,70,78,82,77,69,82,61,61,70,52,46,52,50,56,53,51,52,57,66,64,71,72,114

Mean predicted aligned error: 13.0 Å

Radius of gyration: 31.37 Å; Cα contacts (8 Å, |Δi|>4): 475; chains: 1; bounding box: 81×86×67 Å